Protein AF-A0A850PWV5-F1 (afdb_monomer)

pLDDT: mean 92.21, std 13.73, range [32.88, 98.69]

Solvent-accessible surface area (backbone atoms only — not comparable to full-atom values): 10548 Å² total; per-residue (Å²): 142,90,85,76,94,80,91,70,81,84,54,65,68,58,54,49,50,53,41,50,54,39,28,74,74,61,39,36,70,34,15,28,54,52,13,50,24,20,57,73,33,57,98,41,73,67,31,39,58,59,13,52,52,27,15,51,59,7,33,76,69,60,33,16,63,22,23,31,48,52,12,48,26,19,56,70,33,51,65,41,76,63,32,39,60,59,11,50,54,27,18,53,53,5,37,78,51,67,26,47,58,20,31,41,54,53,14,50,28,24,60,70,30,54,66,48,79,62,33,62,70,61,12,51,54,27,29,53,53,7,36,76,51,68,25,38,67,32,21,22,53,52,14,53,53,32,42,76,72,67,40,30,64,65,13,51,53,24,12,51,57,4,31,75,71,67,26,46,62,7,20,34,53,42,12,51,34,23,59,70,32,60,80,44,75,64,33,62,67,61,12,49,54,29,23,49,53,11,27,75,77,60,34,60,68,33,47,55,50,50,57,56,56,67,74,72,111

Nearest PDB structures (foldseek):
  6ok3-assembly1_B  TM=7.983E-01  e=1.261E-11  Oxalobacter formigenes OXCC13
  8sxq-assembly2_B  TM=7.632E-01  e=7.718E-12  Legionella pneumophila
  6deh-assembly2_B  TM=7.632E-01  e=5.260E-11  Legionella pneumophila subsp. pneumophila str. Philadelphia 1
  6ur7-assembly1_B  TM=8.403E-01  e=2.868E-10  Oxalobacter formigenes
  1ouv-assembly1_A  TM=6.433E-01  e=1.197E-09  Helicobacter pylori 26695

Secondary structure (DSSP, 8-state):
---S--SS---HHHHHHHHHHHHHTT-HHHHHHHHHHHHHTSSS---HHHHHHHHHHHHTTT-HHHHHHHHHHHHHTSSS---HHHHHHHHHHHHHTT-SSHHHHHHHHHHHTSSS---HHHHHHHHHHHHHTT-HHHHHHHHHHHHHTT-HHHHHHHHHHHHHTT-HHHHHHHHHHHHHTSSS---HHHHHHHHHHHHHTT-HHHHHHHHHHHTT-

Sequence (217 aa):
LYDNGYGVKQNTSEALKWFKKSAENGYSTAQYNLGIMYEYGEKVEVDYLEAIRLYSNAAKQNNADAMSAIGSMYLYGKGVAKNESEALKWFMKADDNGSNTAPFEICKMYMYGIGLTKDEKTAIMWLSKAVERNNSDAQAMLGRRLYNENKFDEAIRLFNLAANDDNVDGLYYLGITYMQGKGIDKDLNKAEVLIRRAAELGSQQAKELLKKVDTSR

Mean predicted aligned error: 5.9 Å

Structure (mmCIF, N/CA/C/O backbone):
data_AF-A0A850PWV5-F1
#
_entry.id   AF-A0A850PWV5-F1
#
loop_
_atom_site.group_PDB
_atom_site.id
_atom_site.type_symbol
_atom_site.label_atom_id
_atom_site.label_alt_id
_atom_site.label_comp_id
_atom_site.label_asym_id
_atom_site.label_entity_id
_atom_site.label_seq_id
_atom_site.pdbx_PDB_ins_code
_atom_site.Cartn_x
_atom_site.Cartn_y
_atom_site.Cartn_z
_atom_site.occupancy
_atom_site.B_iso_or_equiv
_atom_site.auth_seq_id
_atom_site.auth_comp_id
_atom_site.auth_asym_id
_atom_site.auth_atom_id
_atom_site.pdbx_PDB_model_num
ATOM 1 N N . LEU A 1 1 ? -8.795 11.989 -22.220 1.00 35.16 1 LEU A N 1
ATOM 2 C CA . LEU A 1 1 ? -10.274 11.953 -22.305 1.00 35.16 1 LEU A CA 1
ATOM 3 C C . LEU A 1 1 ? -10.735 10.738 -23.124 1.00 35.16 1 LEU A C 1
ATOM 5 O O . LEU A 1 1 ? -11.301 10.887 -24.193 1.00 35.16 1 LEU A O 1
ATOM 9 N N . TYR A 1 2 ? -10.480 9.531 -22.614 1.00 32.88 2 TYR A N 1
ATOM 10 C CA . TYR A 1 2 ? -11.075 8.274 -23.102 1.00 32.88 2 TYR A CA 1
ATOM 11 C C . TYR A 1 2 ? -11.375 7.380 -21.896 1.00 32.88 2 TYR A C 1
ATOM 13 O O . TYR A 1 2 ? -10.929 6.243 -21.818 1.00 32.88 2 TYR A O 1
ATOM 21 N N . ASP A 1 3 ? 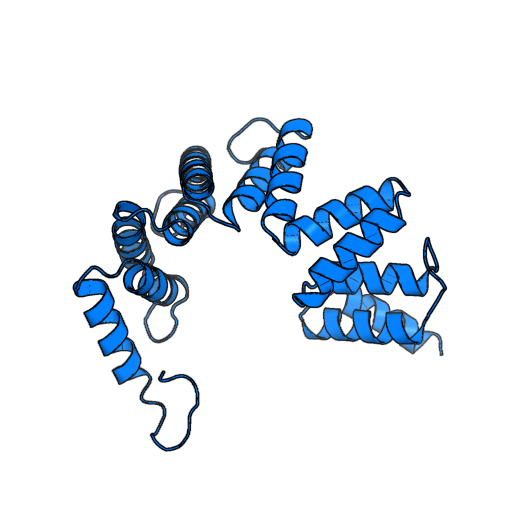-12.079 7.953 -20.921 1.00 42.53 3 ASP A N 1
ATOM 22 C CA . ASP A 1 3 ? -12.385 7.283 -19.657 1.00 42.53 3 ASP A CA 1
ATOM 23 C C . ASP A 1 3 ? -13.857 7.434 -19.273 1.00 42.53 3 ASP A C 1
ATOM 25 O O . ASP A 1 3 ? -14.174 7.747 -18.142 1.00 42.53 3 ASP A O 1
ATOM 29 N N . ASN A 1 4 ? -14.771 7.291 -20.237 1.00 41.75 4 ASN A N 1
ATOM 30 C CA . ASN A 1 4 ? -16.190 7.063 -19.951 1.00 41.75 4 ASN A CA 1
ATOM 31 C C . ASN A 1 4 ? -16.821 6.346 -21.145 1.00 41.75 4 ASN A C 1
ATOM 33 O O . ASN A 1 4 ? -17.097 6.943 -22.186 1.00 41.75 4 ASN A O 1
ATOM 37 N N . GLY A 1 5 ? -16.965 5.029 -21.014 1.00 43.25 5 GLY A N 1
ATOM 38 C CA . GLY A 1 5 ? -17.455 4.154 -22.067 1.00 43.25 5 GLY A CA 1
ATOM 39 C C . GLY A 1 5 ? -18.906 4.433 -22.443 1.00 43.25 5 GLY A C 1
ATOM 40 O O . GLY A 1 5 ? -19.806 4.131 -21.673 1.00 43.25 5 GLY A O 1
ATOM 41 N N . TYR A 1 6 ? -19.117 4.893 -23.676 1.00 41.44 6 TYR A N 1
ATOM 42 C CA . TYR A 1 6 ? -20.326 4.636 -24.457 1.00 41.44 6 TYR A CA 1
ATOM 43 C C . TYR A 1 6 ? -19.926 4.496 -25.934 1.00 41.44 6 TYR A C 1
ATOM 45 O O . TYR A 1 6 ? -19.496 5.462 -26.556 1.00 41.44 6 TYR A O 1
ATOM 53 N N . GLY A 1 7 ? -20.054 3.287 -26.499 1.00 36.31 7 GLY A N 1
ATOM 54 C CA . GLY A 1 7 ? -20.195 3.124 -27.955 1.00 36.31 7 GLY A CA 1
ATOM 55 C C . GLY A 1 7 ? -19.170 2.287 -28.729 1.00 36.31 7 GLY A C 1
ATOM 56 O O . GLY A 1 7 ? -19.323 2.173 -29.941 1.00 36.31 7 GLY A O 1
ATOM 57 N N . VAL A 1 8 ? -18.174 1.647 -28.107 1.00 41.16 8 VAL A N 1
ATOM 58 C CA . VAL A 1 8 ? -17.315 0.680 -28.823 1.00 41.16 8 VAL A CA 1
ATOM 59 C C . VAL A 1 8 ? -17.056 -0.528 -27.933 1.00 41.16 8 VAL A C 1
ATOM 61 O O . VAL A 1 8 ? -16.738 -0.370 -26.756 1.00 41.16 8 VAL A O 1
ATOM 64 N N . LYS A 1 9 ? -17.203 -1.739 -28.488 1.00 40.47 9 LYS A N 1
ATOM 65 C CA . LYS A 1 9 ? -16.788 -3.002 -27.853 1.00 40.47 9 LYS A CA 1
ATOM 66 C C . LYS A 1 9 ? -15.408 -2.769 -27.229 1.00 40.47 9 LYS A C 1
ATOM 68 O O . LYS A 1 9 ? -14.519 -2.331 -27.955 1.00 40.47 9 LYS A O 1
ATOM 73 N N . GLN A 1 10 ? -15.248 -2.992 -25.921 1.00 45.81 10 GLN A N 1
ATOM 74 C CA . GLN A 1 10 ? -13.990 -2.776 -25.199 1.00 45.81 10 GLN A CA 1
ATOM 75 C C . GLN A 1 10 ? -12.890 -3.602 -25.878 1.00 45.81 10 GLN A C 1
ATOM 77 O O . GLN A 1 10 ? -12.726 -4.790 -25.615 1.00 45.81 10 GLN A O 1
ATOM 82 N N . ASN A 1 11 ? -12.178 -2.996 -26.826 1.00 53.31 11 ASN A N 1
ATOM 83 C CA . ASN A 1 11 ? -11.145 -3.673 -27.586 1.00 53.31 11 ASN A CA 1
ATOM 84 C C . ASN A 1 11 ? -9.870 -3.582 -26.754 1.00 53.31 11 ASN A C 1
ATOM 86 O O . ASN A 1 11 ? -8.995 -2.751 -26.989 1.00 53.31 11 ASN A O 1
ATOM 90 N N . THR A 1 12 ? -9.827 -4.394 -25.700 1.00 57.41 12 THR A N 1
ATOM 91 C CA . THR A 1 12 ? -8.719 -4.493 -24.743 1.00 57.41 12 THR A CA 1
ATOM 92 C C . THR A 1 12 ? -7.375 -4.712 -25.441 1.00 57.41 12 THR A C 1
ATOM 94 O O . THR A 1 12 ? -6.358 -4.208 -24.968 1.00 57.41 12 THR A O 1
ATOM 97 N N . SER A 1 13 ? -7.385 -5.369 -26.607 1.00 66.38 13 SER A N 1
ATOM 98 C CA . SER A 1 13 ? -6.221 -5.541 -27.482 1.00 66.38 13 SER A CA 1
ATOM 99 C C . SER A 1 13 ? -5.726 -4.220 -28.085 1.00 66.38 13 SER A C 1
ATOM 101 O O . SER A 1 13 ? -4.522 -3.981 -28.145 1.00 66.38 13 SER A O 1
ATOM 103 N N . GLU A 1 14 ? -6.628 -3.320 -28.478 1.00 70.12 14 GLU A N 1
ATOM 104 C CA . GLU A 1 14 ? -6.261 -2.031 -29.072 1.00 70.12 14 GLU A CA 1
ATOM 105 C C . GLU A 1 14 ? -5.710 -1.062 -28.017 1.00 70.12 14 GLU A C 1
ATOM 107 O O . GLU A 1 14 ? -4.701 -0.401 -28.250 1.00 70.12 14 GLU A O 1
ATOM 112 N N . ALA A 1 15 ? -6.292 -1.047 -26.812 1.00 70.75 15 ALA A N 1
ATOM 113 C CA . ALA A 1 15 ? -5.756 -0.274 -25.689 1.00 70.75 15 ALA A CA 1
ATOM 114 C C . ALA A 1 15 ? -4.327 -0.716 -25.318 1.00 70.75 15 ALA A C 1
ATOM 116 O O . ALA A 1 15 ? -3.455 0.129 -25.116 1.00 70.75 15 ALA A O 1
ATOM 117 N N . LEU A 1 16 ? -4.058 -2.029 -25.302 1.00 79.12 16 LEU A N 1
ATOM 118 C CA . LEU A 1 16 ? -2.715 -2.562 -25.061 1.00 79.12 16 LEU A CA 1
ATOM 119 C C . LEU A 1 16 ? -1.717 -2.121 -26.143 1.00 79.12 16 LEU A C 1
ATOM 121 O O . LEU A 1 16 ? -0.593 -1.750 -25.812 1.00 79.12 16 LEU A O 1
ATOM 125 N N . LYS A 1 17 ? -2.113 -2.107 -27.424 1.00 84.19 17 LYS A N 1
ATOM 126 C CA . LYS A 1 17 ? -1.252 -1.596 -28.508 1.00 84.19 17 LYS A CA 1
ATOM 127 C C . LYS A 1 17 ? -0.895 -0.125 -28.308 1.00 84.19 17 LYS A C 1
ATOM 129 O O . LYS A 1 17 ? 0.266 0.240 -28.479 1.00 84.19 17 LYS A O 1
ATOM 134 N N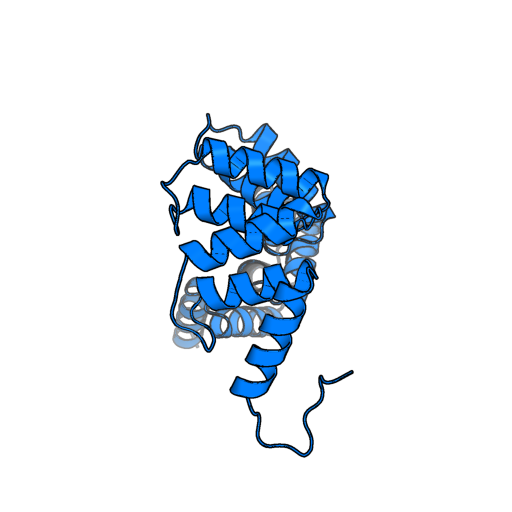 . TRP A 1 18 ? -1.857 0.714 -27.923 1.00 80.25 18 TRP A N 1
ATOM 135 C CA . TRP A 1 18 ? -1.593 2.131 -27.655 1.00 80.25 18 TRP A CA 1
ATOM 136 C C . TRP A 1 18 ? -0.694 2.334 -26.431 1.00 80.25 18 TRP A C 1
ATOM 138 O O . TRP A 1 18 ? 0.219 3.158 -26.497 1.00 80.25 18 TRP A O 1
ATOM 148 N N . PHE A 1 19 ? -0.867 1.549 -25.360 1.00 79.12 19 PHE A N 1
ATOM 149 C CA . PHE A 1 19 ? 0.049 1.571 -24.214 1.00 79.12 19 PHE A CA 1
ATOM 150 C C . PHE A 1 19 ? 1.467 1.144 -24.596 1.00 79.12 19 PHE A C 1
ATOM 152 O O . PHE A 1 19 ? 2.414 1.848 -24.248 1.00 79.12 19 PHE A O 1
ATOM 159 N N . LYS A 1 20 ? 1.619 0.061 -25.371 1.00 88.31 20 LYS A N 1
ATOM 160 C CA . LYS A 1 20 ? 2.920 -0.382 -25.900 1.00 88.31 20 LYS A CA 1
ATOM 161 C C . LYS A 1 20 ? 3.586 0.706 -26.729 1.00 88.31 20 LYS A C 1
ATOM 163 O O . LYS A 1 20 ? 4.703 1.104 -26.419 1.00 88.31 20 LYS A O 1
ATOM 168 N N . LYS A 1 21 ? 2.859 1.285 -27.684 1.00 91.38 21 LYS A N 1
ATOM 169 C CA . LYS A 1 21 ? 3.363 2.382 -28.513 1.00 91.38 21 LYS A CA 1
ATOM 170 C C . LYS A 1 21 ? 3.763 3.599 -27.675 1.00 91.38 21 LYS A C 1
ATOM 172 O O . LYS A 1 21 ? 4.780 4.228 -27.944 1.00 91.38 21 LYS A O 1
ATOM 177 N N . SER A 1 22 ? 2.993 3.952 -26.648 1.00 89.38 22 SER A N 1
ATOM 178 C CA . SER A 1 22 ? 3.346 5.054 -25.746 1.00 89.38 22 SER A CA 1
ATOM 179 C C . SER A 1 22 ? 4.593 4.735 -24.911 1.00 89.38 22 SER A C 1
ATOM 181 O O . SER A 1 22 ? 5.447 5.601 -24.730 1.00 89.38 22 SER A O 1
ATOM 183 N N . ALA A 1 23 ? 4.735 3.502 -24.425 1.00 91.38 23 ALA A N 1
ATOM 184 C CA . ALA A 1 23 ? 5.917 3.067 -23.687 1.00 91.38 23 ALA A CA 1
ATOM 185 C C . ALA A 1 23 ? 7.180 3.049 -24.573 1.00 91.38 23 ALA A C 1
ATOM 187 O O . ALA A 1 23 ? 8.251 3.470 -24.130 1.00 91.38 23 ALA A O 1
ATOM 188 N N . GLU A 1 24 ? 7.042 2.626 -25.834 1.00 91.75 24 GLU A N 1
ATOM 189 C CA . GLU A 1 24 ? 8.089 2.653 -26.866 1.00 91.75 24 GLU A CA 1
ATOM 190 C C . GLU A 1 24 ? 8.518 4.081 -27.225 1.00 91.75 24 GLU A C 1
ATOM 192 O O . GLU A 1 24 ? 9.704 4.334 -27.410 1.00 91.75 24 GLU A O 1
ATOM 197 N N . ASN A 1 25 ? 7.579 5.033 -27.239 1.00 91.06 25 ASN A N 1
ATOM 198 C CA . ASN A 1 25 ? 7.876 6.460 -27.418 1.00 91.06 25 ASN A CA 1
ATOM 199 C C . ASN A 1 25 ? 8.489 7.123 -26.170 1.00 91.06 25 ASN A C 1
ATOM 201 O O . ASN A 1 25 ? 8.709 8.331 -26.158 1.00 91.06 25 ASN A O 1
ATOM 205 N N . GLY A 1 26 ? 8.774 6.352 -25.119 1.00 89.75 26 GLY A N 1
ATOM 206 C CA . GLY A 1 26 ? 9.532 6.830 -23.971 1.00 89.75 26 GLY A CA 1
ATOM 207 C C . GLY A 1 26 ? 8.700 7.437 -22.849 1.00 89.75 26 GLY A C 1
ATOM 208 O O . GLY A 1 26 ? 9.285 7.860 -21.865 1.00 89.75 26 GLY A O 1
ATOM 209 N N . TYR A 1 27 ? 7.366 7.464 -22.914 1.00 95.38 27 TYR A N 1
ATOM 210 C CA . TYR A 1 27 ? 6.569 8.057 -21.834 1.00 95.38 27 TYR A CA 1
ATOM 211 C C . TYR A 1 27 ? 6.673 7.231 -20.543 1.00 95.38 27 TYR A C 1
ATOM 213 O O . TYR A 1 27 ? 6.181 6.103 -20.485 1.00 95.38 27 TYR A O 1
ATOM 221 N N . SER A 1 28 ? 7.276 7.800 -19.495 1.00 96.50 28 SER A N 1
ATOM 222 C CA . SER A 1 28 ? 7.587 7.085 -18.247 1.00 96.50 28 SER A CA 1
ATOM 223 C C . SER A 1 28 ? 6.355 6.486 -17.558 1.00 96.50 28 SER A C 1
ATOM 225 O O . SER A 1 28 ? 6.391 5.331 -17.146 1.00 96.50 28 SER A O 1
ATOM 227 N N . THR A 1 29 ? 5.230 7.207 -17.510 1.00 94.69 29 THR A N 1
ATOM 228 C CA . THR A 1 29 ? 3.958 6.687 -16.974 1.00 94.69 29 THR A CA 1
ATOM 229 C C . THR A 1 29 ? 3.424 5.510 -17.794 1.00 94.69 29 THR A C 1
ATOM 231 O O . THR A 1 29 ? 2.918 4.546 -17.231 1.00 94.69 29 THR A O 1
ATOM 234 N N . ALA A 1 30 ? 3.564 5.540 -19.123 1.00 94.62 30 ALA A N 1
ATOM 235 C CA . ALA A 1 30 ? 3.144 4.422 -19.968 1.00 94.62 30 ALA A CA 1
ATOM 236 C C . ALA A 1 30 ? 4.059 3.203 -19.794 1.00 94.62 30 ALA A C 1
ATOM 238 O O . ALA A 1 30 ? 3.571 2.078 -19.763 1.00 94.62 30 ALA A O 1
ATOM 239 N N . GLN A 1 31 ? 5.367 3.424 -19.641 1.00 97.56 31 GLN A N 1
ATOM 240 C CA . GLN A 1 31 ? 6.329 2.368 -19.322 1.00 97.56 31 GLN A CA 1
ATOM 241 C C . GLN A 1 31 ? 6.022 1.732 -17.966 1.00 97.56 31 GLN A C 1
ATOM 243 O O . GLN A 1 31 ? 5.970 0.511 -17.874 1.00 97.56 31 GLN A O 1
ATOM 248 N N . TYR A 1 32 ? 5.748 2.542 -16.942 1.00 96.56 32 TYR A N 1
ATOM 249 C CA . TYR A 1 32 ? 5.323 2.057 -15.632 1.00 96.56 32 TYR A CA 1
ATOM 250 C C . TYR A 1 32 ? 4.038 1.221 -15.720 1.00 96.56 32 TYR A C 1
ATOM 252 O O . TYR A 1 32 ? 4.030 0.065 -15.308 1.00 96.56 32 TYR A O 1
ATOM 260 N N . ASN A 1 33 ? 2.984 1.747 -16.348 1.00 93.81 33 ASN A N 1
ATOM 261 C CA . ASN A 1 33 ? 1.708 1.036 -16.470 1.00 93.81 33 ASN A CA 1
ATOM 262 C C . ASN A 1 33 ? 1.827 -0.261 -17.282 1.00 93.81 33 ASN A C 1
ATOM 264 O O . ASN A 1 33 ? 1.204 -1.263 -16.944 1.00 93.81 33 ASN A O 1
ATOM 268 N N . LEU A 1 34 ? 2.634 -0.270 -18.345 1.00 94.19 34 LEU A N 1
ATOM 269 C CA . LEU A 1 34 ? 2.894 -1.492 -19.101 1.00 94.19 34 LEU A CA 1
ATOM 270 C C . LEU A 1 34 ? 3.704 -2.500 -18.271 1.00 94.19 34 LEU A C 1
ATOM 272 O O . LEU A 1 34 ? 3.453 -3.698 -18.365 1.00 94.19 34 LEU A O 1
ATOM 276 N N . GLY A 1 35 ? 4.632 -2.025 -17.435 1.00 96.31 35 GLY A N 1
ATOM 277 C CA . GLY A 1 35 ? 5.351 -2.860 -16.476 1.00 96.31 35 GLY A CA 1
ATOM 278 C C . GLY A 1 35 ? 4.406 -3.554 -15.494 1.00 96.31 35 GLY A C 1
ATOM 279 O O . GLY A 1 35 ? 4.525 -4.762 -15.313 1.00 96.31 35 GLY A O 1
ATOM 280 N N . ILE A 1 36 ? 3.404 -2.837 -14.967 1.00 95.00 36 ILE A N 1
ATOM 281 C CA . ILE A 1 36 ? 2.347 -3.416 -14.114 1.00 95.00 36 ILE A CA 1
ATOM 282 C C . ILE A 1 36 ? 1.607 -4.531 -14.854 1.00 95.00 36 ILE A C 1
ATOM 284 O O . ILE A 1 36 ? 1.410 -5.611 -14.300 1.00 95.00 36 ILE A O 1
ATOM 288 N N . MET A 1 37 ? 1.228 -4.301 -16.117 1.00 93.50 37 MET A N 1
ATOM 289 C CA . MET A 1 37 ? 0.523 -5.316 -16.908 1.00 93.50 37 MET A CA 1
ATOM 290 C C . MET A 1 37 ? 1.337 -6.608 -17.027 1.00 93.50 37 MET A C 1
ATOM 292 O O . MET A 1 37 ? 0.782 -7.689 -16.842 1.00 93.50 37 MET A O 1
ATOM 296 N N . TYR A 1 38 ? 2.644 -6.502 -17.278 1.00 95.69 38 TYR A N 1
ATOM 297 C CA . TYR A 1 38 ? 3.539 -7.659 -17.330 1.00 95.69 38 TYR A CA 1
ATOM 298 C C . TYR A 1 38 ? 3.810 -8.284 -15.956 1.00 95.69 38 TYR A C 1
ATOM 300 O O . TYR A 1 38 ? 3.970 -9.497 -15.871 1.00 95.69 38 TYR A O 1
ATOM 308 N N . GLU A 1 39 ? 3.837 -7.509 -14.872 1.00 96.19 39 GLU A N 1
ATOM 309 C CA . GLU A 1 39 ? 4.036 -8.052 -13.524 1.00 96.19 39 GLU A CA 1
ATOM 310 C C . GLU A 1 39 ? 2.838 -8.893 -13.056 1.00 96.19 39 GLU A C 1
ATOM 312 O O . GLU A 1 39 ? 3.028 -9.964 -12.480 1.00 96.19 39 GLU A O 1
ATOM 317 N N . TYR A 1 40 ? 1.613 -8.419 -13.299 1.00 93.56 40 TYR A N 1
ATOM 318 C CA . TYR A 1 40 ? 0.386 -9.057 -12.804 1.00 93.56 40 TYR A CA 1
ATOM 319 C C . TYR A 1 40 ? -0.335 -9.920 -13.845 1.00 93.56 40 TYR A C 1
ATOM 321 O O . TYR A 1 40 ? -1.320 -10.581 -13.519 1.00 93.56 40 TYR A O 1
ATOM 329 N N . GLY A 1 41 ? 0.149 -9.947 -15.088 1.00 90.25 41 GLY A N 1
ATOM 330 C CA . GLY A 1 41 ? -0.476 -10.705 -16.169 1.00 90.25 41 GLY A CA 1
ATOM 331 C C . GLY A 1 41 ? -1.818 -10.113 -16.612 1.00 90.25 41 GLY A C 1
ATOM 332 O O . GLY A 1 41 ? -2.735 -10.826 -17.028 1.00 90.25 41 GLY A O 1
ATOM 333 N N . GLU A 1 42 ? -1.980 -8.794 -16.500 1.00 85.56 42 GLU A N 1
ATOM 334 C CA . GLU A 1 42 ? -3.205 -8.125 -16.922 1.00 85.56 42 GLU A CA 1
ATOM 335 C C . GLU A 1 42 ? -3.206 -7.942 -18.440 1.00 85.56 42 GLU A C 1
ATOM 337 O O . GLU A 1 42 ? -2.550 -7.051 -18.977 1.00 85.56 42 GLU A O 1
ATOM 342 N N . LYS A 1 43 ? -3.993 -8.763 -19.148 1.00 83.12 43 LYS A N 1
ATOM 343 C CA . LYS A 1 43 ? -4.135 -8.741 -20.624 1.00 83.12 43 LYS A CA 1
ATOM 344 C C . LYS A 1 43 ? -2.874 -9.182 -21.389 1.00 83.12 43 LYS A C 1
ATOM 346 O O . LYS A 1 43 ? -2.895 -9.186 -22.620 1.00 83.12 43 LYS A O 1
ATOM 351 N N . VAL A 1 44 ? -1.812 -9.564 -20.682 1.00 88.50 44 VAL A N 1
ATOM 352 C CA . VAL A 1 44 ? -0.572 -10.173 -21.186 1.00 88.50 44 VAL A CA 1
ATOM 353 C C . VAL A 1 44 ? -0.182 -11.336 -20.275 1.00 88.50 44 VAL A C 1
ATOM 355 O O . VAL A 1 44 ? -0.660 -11.413 -19.149 1.00 88.50 44 VAL A O 1
ATOM 358 N N . GLU A 1 45 ? 0.663 -12.252 -20.742 1.00 93.50 45 GLU A N 1
ATOM 359 C CA . GLU A 1 45 ? 1.265 -13.245 -19.846 1.00 93.50 45 GLU A CA 1
ATOM 360 C C . GLU A 1 45 ? 2.230 -12.562 -18.870 1.00 93.50 45 GLU A C 1
ATOM 362 O O . GLU A 1 45 ? 2.839 -11.541 -19.201 1.00 93.50 45 GLU A O 1
ATOM 367 N N . VAL A 1 46 ? 2.350 -13.122 -17.663 1.00 95.94 46 VAL A N 1
ATOM 368 C CA . VAL A 1 46 ? 3.285 -12.619 -16.652 1.00 95.94 46 VAL A CA 1
ATOM 369 C C . VAL A 1 46 ? 4.711 -12.720 -17.185 1.00 95.94 46 VAL A C 1
ATOM 371 O O . VAL A 1 46 ? 5.174 -13.808 -17.525 1.00 95.94 46 VAL A O 1
ATOM 374 N N . ASP A 1 47 ? 5.421 -11.597 -17.189 1.00 97.38 47 ASP A N 1
ATOM 375 C CA . ASP A 1 47 ? 6.832 -11.515 -17.550 1.00 97.38 47 ASP A CA 1
ATOM 376 C C . ASP A 1 47 ? 7.541 -10.502 -16.646 1.00 97.38 47 ASP A C 1
ATOM 378 O O . ASP A 1 47 ? 7.560 -9.291 -16.882 1.00 97.38 47 ASP A O 1
ATOM 382 N N . TYR A 1 48 ? 8.149 -11.008 -15.574 1.00 97.56 48 TYR A N 1
ATOM 383 C CA . TYR A 1 48 ? 8.865 -10.158 -14.630 1.00 97.56 48 TYR A CA 1
ATOM 384 C C . TYR A 1 48 ? 10.143 -9.541 -15.218 1.00 97.56 48 TYR A C 1
ATOM 386 O O . TYR A 1 48 ? 10.581 -8.494 -14.741 1.00 97.56 48 TYR A O 1
ATOM 394 N N . LEU A 1 49 ? 10.756 -10.157 -16.234 1.00 97.44 49 LEU A N 1
ATOM 395 C CA . LEU A 1 49 ? 11.944 -9.593 -16.879 1.00 97.44 49 LEU A CA 1
ATOM 396 C C . LEU A 1 49 ? 11.558 -8.382 -17.730 1.00 97.44 49 LEU A C 1
ATOM 398 O O . LEU A 1 49 ? 12.233 -7.350 -17.695 1.00 97.44 49 LEU A O 1
ATOM 402 N N . GLU A 1 50 ? 10.438 -8.472 -18.439 1.00 96.38 50 GLU A N 1
ATOM 403 C CA . GLU A 1 50 ? 9.913 -7.344 -19.198 1.00 96.38 50 GLU A CA 1
ATOM 404 C C . GLU A 1 50 ? 9.383 -6.236 -18.276 1.00 96.38 50 GLU A C 1
ATOM 406 O O . GLU A 1 50 ? 9.667 -5.055 -18.507 1.00 96.38 50 GLU A O 1
ATOM 411 N N . ALA A 1 51 ? 8.712 -6.596 -17.176 1.00 97.75 51 ALA A N 1
ATOM 412 C CA . ALA A 1 51 ? 8.267 -5.636 -16.168 1.00 97.75 51 ALA A CA 1
ATOM 413 C C . ALA A 1 51 ? 9.440 -4.827 -15.593 1.00 97.75 51 ALA A C 1
ATOM 415 O O . ALA A 1 51 ? 9.418 -3.593 -15.638 1.00 97.75 51 ALA A O 1
ATOM 416 N N . ILE A 1 52 ? 10.516 -5.487 -15.138 1.00 97.69 52 ILE A N 1
ATOM 417 C CA . ILE A 1 52 ? 11.663 -4.763 -14.573 1.00 97.69 52 ILE A CA 1
ATOM 418 C C . ILE A 1 52 ? 12.391 -3.919 -15.622 1.00 97.69 52 ILE A C 1
ATOM 420 O O . ILE A 1 52 ? 12.879 -2.831 -15.301 1.00 97.69 52 ILE A O 1
ATOM 424 N N . ARG A 1 53 ? 12.436 -4.359 -16.887 1.00 97.75 53 ARG A N 1
ATOM 425 C CA . ARG A 1 53 ? 12.994 -3.568 -17.993 1.00 97.75 53 ARG A CA 1
ATOM 426 C C . ARG A 1 53 ? 12.206 -2.273 -18.195 1.00 97.75 53 ARG A C 1
ATOM 428 O O . ARG A 1 53 ? 12.804 -1.200 -18.307 1.00 97.75 53 ARG A O 1
ATOM 435 N N . 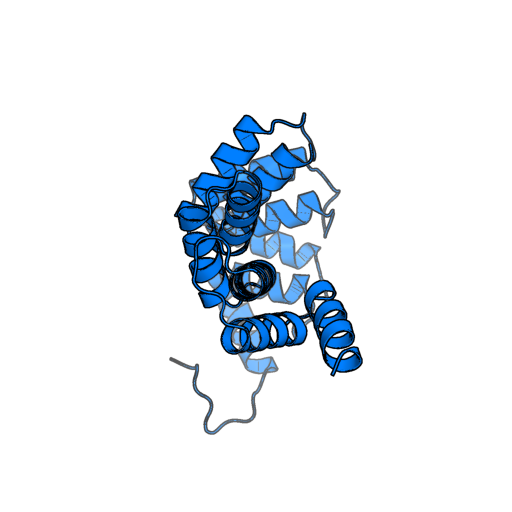LEU A 1 54 ? 10.879 -2.361 -18.220 1.00 98.00 54 LEU A N 1
ATOM 436 C CA . LEU A 1 54 ? 9.984 -1.216 -18.386 1.00 98.00 54 LEU A CA 1
ATOM 437 C C . LEU A 1 54 ? 10.045 -0.264 -17.190 1.00 98.00 54 LEU A C 1
ATOM 439 O O . LEU A 1 54 ? 10.232 0.939 -17.386 1.00 98.00 54 LEU A O 1
ATOM 443 N N . TYR A 1 55 ? 9.998 -0.789 -15.963 1.00 98.38 55 TYR A N 1
ATOM 444 C CA . TYR A 1 55 ? 10.189 0.022 -14.764 1.00 98.38 55 TYR A CA 1
ATOM 445 C C . TYR A 1 55 ? 11.557 0.705 -14.759 1.00 98.38 55 TYR A C 1
ATOM 447 O O . TYR A 1 55 ? 11.647 1.891 -14.457 1.00 98.38 55 TYR A O 1
ATOM 455 N N . SER A 1 56 ? 12.624 0.012 -15.167 1.00 98.19 56 SER A N 1
ATOM 456 C CA . SER A 1 56 ? 13.967 0.600 -15.256 1.00 98.19 56 SER A CA 1
ATOM 457 C C . SER A 1 56 ? 14.024 1.762 -16.250 1.00 98.19 56 SER A C 1
ATOM 459 O O . SER A 1 56 ? 14.702 2.758 -15.996 1.00 98.19 56 SER A O 1
ATOM 461 N N . ASN A 1 57 ? 13.304 1.674 -17.372 1.00 97.94 57 ASN A N 1
ATOM 462 C CA . ASN A 1 57 ? 13.209 2.771 -18.338 1.00 97.94 57 ASN A CA 1
ATOM 463 C C . ASN A 1 57 ? 12.426 3.968 -17.781 1.00 97.94 57 ASN A C 1
ATOM 465 O O . ASN A 1 57 ? 12.860 5.107 -17.956 1.00 97.94 57 ASN A O 1
ATOM 469 N N . ALA A 1 58 ? 11.333 3.723 -17.056 1.00 98.06 58 ALA A N 1
ATOM 470 C CA . ALA A 1 58 ? 10.571 4.779 -16.395 1.00 98.06 58 ALA A CA 1
ATOM 471 C C . ALA A 1 58 ? 11.382 5.440 -15.263 1.00 98.06 58 ALA A C 1
ATOM 473 O O . ALA A 1 58 ? 11.416 6.664 -15.144 1.00 98.06 58 ALA A O 1
ATOM 474 N N . ALA A 1 59 ? 12.106 4.647 -14.472 1.00 98.12 59 ALA A N 1
ATOM 475 C CA . ALA A 1 59 ? 12.941 5.116 -13.370 1.00 98.12 59 ALA A CA 1
ATOM 476 C C . ALA A 1 59 ? 14.125 5.980 -13.840 1.00 98.12 59 ALA A C 1
ATOM 478 O O . ALA A 1 59 ? 14.515 6.913 -13.140 1.00 98.12 59 ALA A O 1
ATOM 479 N N . LYS A 1 60 ? 14.680 5.732 -15.038 1.00 97.94 60 LYS A N 1
ATOM 480 C CA . LYS A 1 60 ? 15.684 6.623 -15.665 1.00 97.94 60 LYS A CA 1
ATOM 481 C C . LYS A 1 60 ? 15.145 8.030 -15.946 1.00 97.94 60 LYS A C 1
ATOM 483 O O . LYS A 1 60 ? 15.932 8.952 -16.112 1.00 97.94 60 LYS A O 1
ATOM 488 N N . GLN A 1 61 ? 13.825 8.186 -15.980 1.00 97.56 61 GLN A N 1
ATOM 489 C CA . GLN A 1 61 ? 13.124 9.453 -16.182 1.00 97.56 61 GLN A CA 1
ATOM 490 C C . GLN A 1 61 ? 12.534 10.000 -14.875 1.00 97.56 61 GLN A C 1
ATOM 492 O O . GLN A 1 61 ? 11.574 10.764 -14.904 1.00 97.56 61 GLN A O 1
ATOM 497 N N . ASN A 1 62 ? 13.082 9.585 -13.729 1.00 97.44 62 ASN A N 1
ATOM 498 C CA . ASN A 1 62 ? 12.663 10.018 -12.395 1.00 97.44 62 ASN A CA 1
ATOM 499 C C . ASN A 1 62 ? 11.217 9.645 -12.022 1.00 97.44 62 ASN A C 1
ATOM 501 O O . ASN A 1 62 ? 10.620 10.263 -11.147 1.00 97.44 62 ASN A O 1
ATOM 505 N N . ASN A 1 63 ? 10.643 8.613 -12.653 1.00 98.12 63 ASN A N 1
ATOM 506 C CA . ASN A 1 63 ? 9.340 8.099 -12.240 1.00 98.12 63 ASN A CA 1
ATOM 507 C C . ASN A 1 63 ? 9.465 7.357 -10.894 1.00 98.12 63 ASN A C 1
ATOM 509 O O . ASN A 1 63 ? 10.055 6.275 -10.825 1.00 98.12 63 ASN A O 1
ATOM 513 N N . ALA A 1 64 ? 8.920 7.954 -9.835 1.00 98.00 64 ALA A N 1
ATOM 514 C CA . ALA A 1 64 ? 9.036 7.463 -8.465 1.00 98.00 64 ALA A CA 1
ATOM 515 C C . ALA A 1 64 ? 8.264 6.153 -8.211 1.00 98.00 64 ALA A C 1
ATOM 517 O O . ALA A 1 64 ? 8.724 5.294 -7.451 1.00 98.00 64 ALA A O 1
ATOM 518 N N . ASP A 1 65 ? 7.132 5.953 -8.886 1.00 97.00 65 ASP A N 1
ATOM 519 C CA . ASP A 1 65 ? 6.338 4.725 -8.765 1.00 97.00 65 ASP A CA 1
ATOM 520 C C . ASP A 1 65 ? 7.081 3.532 -9.372 1.00 97.00 65 ASP A C 1
ATOM 522 O O . ASP A 1 65 ? 7.1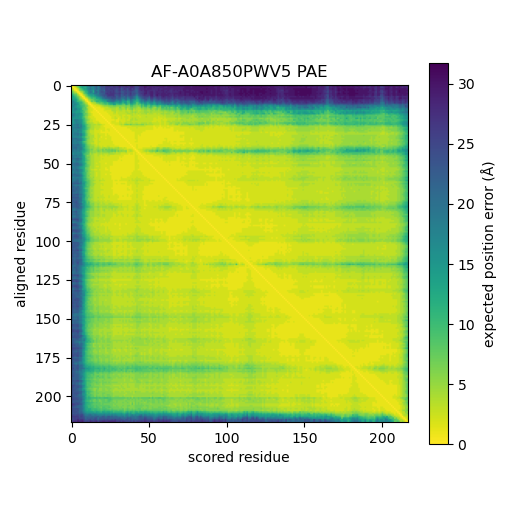47 2.459 -8.774 1.00 97.00 65 ASP A O 1
ATOM 526 N N . ALA A 1 66 ? 7.749 3.736 -10.510 1.00 98.12 66 ALA A N 1
ATOM 527 C CA . ALA A 1 66 ? 8.605 2.729 -11.123 1.00 98.12 66 ALA A CA 1
ATOM 528 C C . ALA A 1 66 ? 9.816 2.384 -10.246 1.00 98.12 66 ALA A C 1
ATOM 530 O O . ALA A 1 66 ? 10.173 1.215 -10.131 1.00 98.12 66 ALA A O 1
ATOM 531 N N . MET A 1 67 ? 10.431 3.372 -9.585 1.00 98.69 67 MET A N 1
ATOM 532 C CA . MET A 1 67 ? 11.495 3.110 -8.606 1.00 98.69 67 MET A CA 1
ATOM 533 C C . MET A 1 67 ? 10.983 2.267 -7.431 1.00 98.69 67 MET A C 1
ATOM 535 O O . MET A 1 67 ? 11.647 1.312 -7.029 1.00 98.69 67 MET A O 1
ATOM 539 N N . SER A 1 68 ? 9.782 2.568 -6.928 1.00 98.19 68 SER A N 1
ATOM 540 C CA . SER A 1 68 ? 9.132 1.791 -5.862 1.00 98.19 68 SER A CA 1
ATOM 541 C C . SER A 1 68 ? 8.814 0.360 -6.316 1.00 98.19 68 SER A C 1
ATOM 543 O O . SER A 1 68 ? 9.016 -0.598 -5.567 1.00 98.19 68 SER A O 1
ATOM 545 N N . ALA A 1 69 ? 8.372 0.189 -7.565 1.00 98.25 69 ALA A N 1
ATOM 546 C CA . ALA A 1 69 ? 8.125 -1.124 -8.151 1.00 98.25 69 ALA A CA 1
ATOM 547 C C . ALA A 1 69 ? 9.418 -1.944 -8.261 1.00 98.25 69 ALA A C 1
ATOM 549 O O . ALA A 1 69 ? 9.445 -3.088 -7.818 1.00 98.25 69 ALA A O 1
ATOM 550 N N . ILE A 1 70 ? 10.523 -1.351 -8.732 1.00 98.56 70 ILE A N 1
ATOM 551 C CA . ILE A 1 70 ? 11.836 -2.023 -8.753 1.00 98.56 70 ILE A CA 1
ATOM 552 C C . ILE A 1 70 ? 12.263 -2.429 -7.337 1.00 98.56 70 ILE A C 1
ATOM 554 O O . ILE A 1 70 ? 12.717 -3.557 -7.138 1.00 98.56 70 ILE A O 1
ATOM 558 N N . GLY A 1 71 ? 12.075 -1.549 -6.347 1.00 98.44 71 GLY A N 1
ATOM 559 C CA . GLY A 1 71 ? 12.327 -1.872 -4.941 1.00 98.44 71 GLY A CA 1
ATOM 560 C C . GLY A 1 71 ? 11.551 -3.111 -4.491 1.00 98.44 71 GLY A C 1
ATOM 561 O O . GLY A 1 71 ? 12.129 -4.042 -3.933 1.00 98.44 71 GLY A O 1
ATOM 562 N N . SER A 1 72 ? 10.267 -3.187 -4.843 1.00 98.19 72 SER A N 1
ATOM 563 C CA . SER A 1 72 ? 9.412 -4.345 -4.553 1.00 98.19 72 SER A CA 1
ATOM 564 C C . SER A 1 72 ? 9.870 -5.613 -5.282 1.00 98.19 72 SER A C 1
ATOM 566 O O . SER A 1 72 ? 9.882 -6.695 -4.693 1.00 98.19 72 SER A O 1
ATOM 568 N N . MET A 1 73 ? 10.307 -5.505 -6.539 1.00 98.31 73 MET A N 1
ATOM 569 C CA . MET A 1 73 ? 10.826 -6.647 -7.299 1.00 98.31 73 MET A CA 1
ATOM 570 C C . MET A 1 73 ? 12.076 -7.244 -6.648 1.00 98.31 73 MET A C 1
ATOM 572 O O . MET A 1 73 ? 12.161 -8.465 -6.514 1.00 98.31 73 MET A O 1
ATOM 576 N N . TYR A 1 74 ? 12.996 -6.409 -6.156 1.00 98.69 74 TYR A N 1
ATOM 577 C CA . TYR A 1 74 ? 14.136 -6.871 -5.359 1.00 98.69 74 TYR A CA 1
ATOM 578 C C . TYR A 1 74 ? 13.721 -7.428 -3.997 1.00 98.69 74 TYR A C 1
ATOM 580 O O . TYR A 1 74 ? 14.274 -8.437 -3.562 1.00 98.69 74 TYR A O 1
ATOM 588 N N . LEU A 1 75 ? 12.744 -6.814 -3.327 1.00 98.06 75 LEU A N 1
ATOM 589 C CA . LEU A 1 75 ? 12.278 -7.251 -2.010 1.00 98.06 75 LEU A CA 1
ATOM 590 C C . LEU A 1 75 ? 11.677 -8.662 -2.056 1.00 98.06 75 LEU A C 1
ATOM 592 O O . LEU A 1 75 ? 11.922 -9.471 -1.161 1.00 98.06 75 LEU A O 1
ATOM 596 N N . TYR A 1 76 ? 10.918 -8.967 -3.111 1.00 96.75 76 TYR A N 1
ATOM 597 C CA . TYR A 1 76 ? 10.212 -10.241 -3.271 1.00 96.75 76 TYR A CA 1
ATOM 598 C C . TYR A 1 76 ? 10.901 -11.225 -4.226 1.00 96.75 76 TYR A C 1
ATOM 600 O O . TYR A 1 76 ? 10.451 -12.360 -4.348 1.00 96.75 76 TYR A O 1
ATOM 608 N N . GLY A 1 77 ? 11.989 -10.824 -4.887 1.00 96.94 77 GLY A N 1
ATOM 609 C CA . GLY A 1 77 ? 12.701 -11.664 -5.852 1.00 96.94 77 GLY A CA 1
ATOM 610 C C . GLY A 1 77 ? 11.903 -11.952 -7.131 1.00 96.94 77 GLY A C 1
ATOM 611 O O . GLY A 1 77 ? 11.974 -13.055 -7.671 1.00 96.94 77 GLY A O 1
ATOM 612 N N . LYS A 1 78 ? 11.102 -10.989 -7.604 1.00 95.56 78 LYS A N 1
ATOM 613 C CA . LYS A 1 78 ? 10.324 -11.114 -8.848 1.00 95.56 78 LYS A CA 1
ATOM 614 C C . LYS A 1 78 ? 11.173 -10.654 -10.029 1.00 95.56 78 LYS A C 1
ATOM 616 O O . LYS A 1 78 ? 11.527 -9.484 -10.097 1.00 95.56 78 LYS A O 1
ATOM 621 N N . GLY A 1 79 ? 11.525 -11.551 -10.950 1.00 92.50 79 GLY A N 1
ATOM 622 C CA . GLY A 1 79 ? 12.337 -11.221 -12.140 1.00 92.50 79 GLY A CA 1
ATOM 623 C C . GLY A 1 79 ? 13.803 -10.867 -11.862 1.00 92.50 79 GLY A C 1
ATOM 624 O O . GLY A 1 79 ? 14.597 -10.774 -12.791 1.00 92.50 79 GLY A O 1
ATOM 625 N N . VAL A 1 80 ? 14.182 -10.718 -10.594 1.00 96.56 80 VAL A N 1
ATOM 626 C CA . VAL A 1 80 ? 15.551 -10.513 -10.114 1.00 96.56 80 VAL A CA 1
ATOM 627 C C . VAL A 1 80 ? 15.790 -11.346 -8.866 1.00 96.56 80 VAL A C 1
ATOM 629 O O . VAL A 1 80 ? 14.849 -11.718 -8.168 1.00 96.56 80 VAL A O 1
ATOM 632 N N . ALA A 1 81 ? 17.056 -11.634 -8.562 1.00 97.88 81 ALA A N 1
ATOM 633 C CA . ALA A 1 81 ? 17.405 -12.268 -7.298 1.00 97.88 81 ALA A CA 1
ATOM 634 C C . ALA A 1 81 ? 16.967 -11.377 -6.126 1.00 97.88 81 ALA A C 1
ATOM 636 O O . ALA A 1 81 ? 17.226 -10.170 -6.127 1.00 97.88 81 ALA A O 1
ATOM 637 N N . LYS A 1 82 ? 16.318 -11.983 -5.126 1.00 98.12 82 LYS A N 1
ATOM 638 C CA . LYS A 1 82 ? 15.886 -11.277 -3.919 1.00 98.12 82 LYS A CA 1
ATOM 639 C C . LYS A 1 82 ? 17.083 -10.573 -3.272 1.00 98.12 82 LYS A C 1
ATOM 641 O O . LYS A 1 82 ? 18.091 -11.213 -2.974 1.00 98.12 82 LYS A O 1
ATOM 646 N N . ASN A 1 83 ? 16.961 -9.271 -3.038 1.00 98.31 83 ASN A N 1
ATOM 647 C CA . ASN A 1 83 ? 17.998 -8.459 -2.416 1.00 98.31 83 ASN A CA 1
ATOM 648 C C . ASN A 1 83 ? 17.373 -7.302 -1.632 1.00 98.31 83 ASN A C 1
ATOM 650 O O . ASN A 1 83 ? 16.989 -6.277 -2.187 1.00 98.31 83 ASN A O 1
ATOM 654 N N . GLU A 1 84 ? 17.288 -7.468 -0.318 1.00 98.31 84 GLU A N 1
ATOM 655 C CA . GLU A 1 84 ? 16.632 -6.508 0.570 1.00 98.31 84 GLU A CA 1
ATOM 656 C C . GLU A 1 84 ? 17.428 -5.195 0.664 1.00 98.31 84 GLU A C 1
ATOM 658 O O . GLU A 1 84 ? 16.845 -4.117 0.676 1.00 98.31 84 GLU A O 1
ATOM 663 N N . SER A 1 85 ? 18.762 -5.246 0.630 1.00 97.31 85 SER A N 1
ATOM 664 C CA . SER A 1 85 ? 19.582 -4.028 0.621 1.00 97.31 85 SER A CA 1
ATOM 665 C C . SER A 1 85 ? 19.393 -3.210 -0.659 1.00 97.31 85 SER A C 1
ATOM 667 O O . SER A 1 85 ? 19.413 -1.982 -0.609 1.00 97.31 85 SER A O 1
ATOM 669 N N . GLU A 1 86 ? 19.198 -3.870 -1.802 1.00 98.06 86 GLU A N 1
ATOM 670 C CA . GLU A 1 86 ? 18.935 -3.179 -3.066 1.00 98.06 86 GLU A CA 1
ATOM 671 C C . GLU A 1 86 ? 17.491 -2.671 -3.145 1.00 98.06 86 GLU A C 1
ATOM 673 O O . GLU A 1 86 ? 17.254 -1.552 -3.596 1.00 98.06 86 GLU A O 1
ATOM 678 N N . ALA A 1 87 ? 16.535 -3.412 -2.577 1.00 98.56 87 ALA A N 1
ATOM 679 C CA . ALA A 1 87 ? 15.176 -2.920 -2.379 1.00 98.56 87 ALA A CA 1
ATOM 680 C C . ALA A 1 87 ? 15.155 -1.600 -1.592 1.00 98.56 87 ALA A C 1
ATOM 682 O O . ALA A 1 87 ? 14.558 -0.624 -2.046 1.00 98.56 87 ALA A O 1
ATOM 683 N N . LEU A 1 88 ? 15.872 -1.539 -0.461 1.00 98.50 88 LEU A N 1
ATOM 684 C CA . LEU A 1 88 ? 15.957 -0.335 0.368 1.00 98.50 88 LEU A CA 1
ATOM 685 C C . LEU A 1 88 ? 16.489 0.865 -0.420 1.00 98.50 88 LEU A C 1
ATOM 687 O O . LEU A 1 88 ? 15.909 1.945 -0.353 1.00 98.50 88 LEU A O 1
ATOM 691 N N . LYS A 1 89 ? 17.572 0.689 -1.184 1.00 98.44 89 LYS A N 1
ATOM 692 C CA . LYS A 1 89 ? 18.151 1.767 -2.001 1.00 98.44 89 LYS A CA 1
ATOM 693 C C . LYS A 1 89 ? 17.161 2.286 -3.043 1.00 98.44 89 LYS A C 1
ATOM 695 O O . LYS A 1 89 ? 17.058 3.497 -3.229 1.00 98.44 89 LYS A O 1
ATOM 700 N N . TRP A 1 90 ? 16.417 1.397 -3.700 1.00 98.69 90 TRP A N 1
ATOM 701 C CA . TRP A 1 90 ? 15.388 1.796 -4.659 1.00 98.69 90 TRP A CA 1
ATOM 702 C C . TRP A 1 90 ? 14.218 2.521 -4.001 1.00 98.69 90 TRP A C 1
ATOM 704 O O . TRP A 1 90 ? 13.770 3.528 -4.546 1.00 98.69 90 TRP A O 1
ATOM 714 N N . PHE A 1 91 ? 13.767 2.083 -2.823 1.00 98.69 91 PHE A N 1
ATOM 715 C CA . PHE A 1 91 ? 12.736 2.807 -2.079 1.00 98.69 91 PHE A CA 1
ATOM 716 C C . PHE A 1 91 ? 13.217 4.183 -1.609 1.00 98.69 91 PHE A C 1
ATOM 718 O O . PHE A 1 91 ? 12.489 5.156 -1.774 1.00 98.69 91 PHE A O 1
ATOM 725 N N . MET A 1 92 ? 14.448 4.304 -1.103 1.00 98.50 92 MET A N 1
ATOM 726 C CA . MET A 1 92 ? 15.027 5.607 -0.739 1.00 98.50 92 MET A CA 1
ATOM 727 C C . MET A 1 92 ? 15.060 6.547 -1.948 1.00 98.50 92 MET A C 1
ATOM 729 O O . MET A 1 92 ? 14.580 7.674 -1.882 1.00 98.50 92 MET A O 1
ATOM 733 N N . LYS A 1 93 ? 15.525 6.047 -3.099 1.00 98.50 93 LYS A N 1
ATOM 734 C CA . LYS A 1 93 ? 15.528 6.818 -4.346 1.00 98.50 93 LYS A CA 1
ATOM 735 C C . LYS A 1 93 ? 14.115 7.214 -4.787 1.00 98.50 93 LYS A C 1
ATOM 737 O O . LYS A 1 93 ? 13.918 8.313 -5.300 1.00 98.50 93 LYS A O 1
ATOM 742 N N . ALA A 1 94 ? 13.137 6.330 -4.614 1.00 98.38 94 ALA A N 1
ATOM 743 C CA . ALA A 1 94 ? 11.747 6.616 -4.935 1.00 98.38 94 ALA A CA 1
ATOM 744 C C . ALA A 1 94 ? 11.171 7.726 -4.045 1.00 98.38 94 ALA A C 1
ATOM 746 O O . ALA A 1 94 ? 10.504 8.626 -4.552 1.00 98.38 94 ALA A O 1
ATOM 747 N N . ASP A 1 95 ? 11.449 7.694 -2.742 1.00 98.25 95 ASP A N 1
ATOM 748 C CA . ASP A 1 95 ? 11.060 8.745 -1.796 1.00 98.25 95 ASP A CA 1
ATOM 749 C C . ASP A 1 95 ? 11.697 10.101 -2.149 1.00 98.25 95 ASP A C 1
ATOM 751 O O . ASP A 1 95 ? 10.985 11.105 -2.219 1.00 98.25 95 ASP A O 1
ATOM 755 N N . ASP A 1 96 ? 12.989 10.124 -2.500 1.00 98.12 96 ASP A N 1
ATOM 756 C CA . ASP A 1 96 ? 13.678 11.335 -2.980 1.00 98.12 96 ASP A CA 1
ATOM 757 C C . ASP A 1 96 ? 13.026 11.928 -4.244 1.00 98.12 96 ASP A C 1
ATOM 759 O O . ASP A 1 96 ? 13.100 13.132 -4.487 1.00 98.12 96 ASP A O 1
ATOM 763 N N . ASN A 1 97 ? 12.354 11.092 -5.044 1.00 97.31 97 ASN A N 1
ATOM 764 C CA . ASN A 1 97 ? 11.618 11.496 -6.246 1.00 97.31 97 ASN A CA 1
ATOM 765 C C . ASN A 1 97 ? 10.106 11.674 -6.003 1.00 97.31 97 ASN A C 1
ATOM 767 O O . ASN A 1 97 ? 9.346 11.855 -6.952 1.00 97.31 97 ASN A O 1
ATOM 771 N N . GLY A 1 98 ? 9.659 11.670 -4.744 1.00 94.94 98 GLY A N 1
ATOM 772 C CA . GLY A 1 98 ? 8.285 11.998 -4.370 1.00 94.94 98 GLY A CA 1
ATOM 773 C C . GLY A 1 98 ? 7.298 10.831 -4.389 1.00 94.94 98 GLY A C 1
ATOM 774 O O . GLY A 1 98 ? 6.098 11.082 -4.482 1.00 94.94 98 GLY A O 1
ATOM 775 N N . SER A 1 99 ? 7.765 9.582 -4.284 1.00 95.38 99 SER A N 1
ATOM 776 C CA . SER A 1 99 ? 6.880 8.420 -4.117 1.00 95.38 99 SER A CA 1
ATOM 777 C C . SER A 1 99 ? 6.051 8.532 -2.835 1.00 95.38 99 SER A C 1
ATOM 779 O O . SER A 1 99 ? 6.583 8.782 -1.752 1.00 95.38 99 SER A O 1
ATOM 781 N N . ASN A 1 100 ? 4.745 8.282 -2.949 1.00 91.81 100 ASN A N 1
ATOM 782 C CA . ASN A 1 100 ? 3.837 8.246 -1.799 1.00 91.81 100 ASN A CA 1
ATOM 783 C C . ASN A 1 100 ? 3.845 6.885 -1.077 1.00 91.81 100 ASN A C 1
ATOM 785 O O . ASN A 1 100 ? 3.404 6.796 0.068 1.00 91.81 100 ASN A O 1
ATOM 789 N N . THR A 1 101 ? 4.335 5.818 -1.719 1.00 92.12 101 THR A N 1
ATOM 790 C CA . THR A 1 101 ? 4.339 4.458 -1.148 1.00 92.12 101 THR A CA 1
ATOM 791 C C . THR A 1 101 ? 5.681 4.079 -0.533 1.00 92.12 101 THR A C 1
ATOM 793 O O . THR A 1 101 ? 5.719 3.360 0.467 1.00 92.12 101 THR A O 1
ATOM 796 N N . ALA A 1 102 ? 6.786 4.593 -1.077 1.00 97.69 102 ALA A N 1
ATOM 797 C CA . ALA A 1 102 ? 8.128 4.221 -0.643 1.00 97.69 102 ALA A CA 1
ATOM 798 C C . ALA A 1 102 ? 8.396 4.466 0.854 1.00 97.69 102 ALA A C 1
ATOM 800 O O . ALA A 1 102 ? 8.945 3.563 1.490 1.00 97.69 102 ALA A O 1
ATOM 801 N N . PRO A 1 103 ? 7.964 5.588 1.472 1.00 98.56 103 PRO A N 1
ATOM 802 C CA . PRO A 1 103 ? 8.137 5.790 2.911 1.00 98.56 103 PRO A CA 1
ATOM 803 C C . PRO A 1 103 ? 7.536 4.666 3.762 1.00 98.56 103 PRO A C 1
ATOM 805 O O . PRO A 1 103 ? 8.128 4.253 4.759 1.00 98.56 103 PRO A O 1
ATOM 808 N N . PHE A 1 104 ? 6.383 4.128 3.355 1.00 98.19 104 PHE A N 1
ATOM 809 C CA . PHE A 1 104 ? 5.730 3.046 4.084 1.00 98.19 104 PHE A CA 1
ATOM 810 C C . PHE A 1 104 ? 6.466 1.709 3.924 1.00 98.19 104 PHE A C 1
ATOM 812 O O . PHE A 1 104 ? 6.612 0.962 4.893 1.00 98.19 104 PHE A O 1
ATOM 819 N N . GLU A 1 105 ? 7.005 1.422 2.737 1.00 98.19 105 GLU A N 1
ATOM 820 C CA . GLU A 1 105 ? 7.864 0.250 2.529 1.00 98.19 105 GLU A CA 1
ATOM 821 C C . GLU A 1 105 ? 9.140 0.331 3.376 1.00 98.19 105 GLU A C 1
ATOM 823 O O . GLU A 1 105 ? 9.471 -0.618 4.089 1.00 98.19 105 GLU A O 1
ATOM 828 N N . ILE A 1 106 ? 9.799 1.494 3.404 1.00 98.44 106 ILE A N 1
ATOM 829 C CA . ILE A 1 106 ? 10.989 1.724 4.235 1.00 98.44 106 ILE A CA 1
ATOM 830 C C . ILE A 1 106 ? 10.649 1.556 5.723 1.00 98.44 106 ILE A 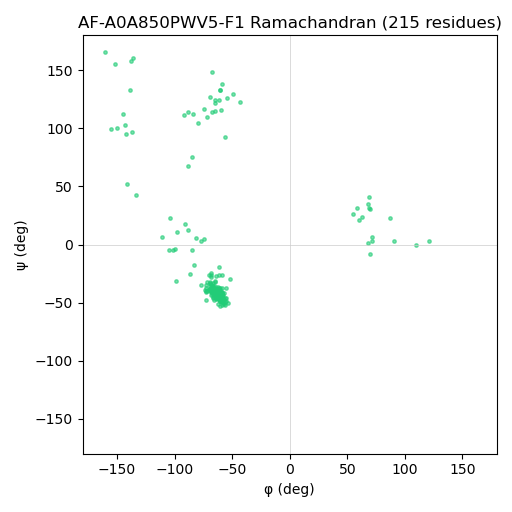C 1
ATOM 832 O O . ILE A 1 106 ? 11.382 0.885 6.454 1.00 98.44 106 ILE A O 1
ATOM 836 N N . CYS A 1 107 ? 9.510 2.096 6.171 1.00 98.31 107 CYS A N 1
ATOM 837 C CA . CYS A 1 107 ? 9.001 1.883 7.525 1.00 98.31 107 CYS A CA 1
ATOM 838 C C . CYS A 1 107 ? 8.900 0.388 7.859 1.00 98.31 107 CYS A C 1
ATOM 840 O O . CYS A 1 107 ? 9.432 -0.044 8.883 1.00 98.31 107 CYS A O 1
ATOM 842 N N . LYS A 1 108 ? 8.271 -0.422 6.997 1.00 97.88 108 LYS A N 1
ATOM 843 C CA . LYS A 1 108 ? 8.152 -1.875 7.214 1.00 97.88 108 LYS A CA 1
ATOM 844 C C . LYS A 1 108 ? 9.519 -2.552 7.297 1.00 97.88 108 LYS A C 1
ATOM 846 O O . LYS A 1 108 ? 9.716 -3.398 8.170 1.00 97.88 108 LYS A O 1
ATOM 851 N N . MET A 1 109 ? 10.475 -2.160 6.454 1.00 98.25 109 MET A N 1
ATOM 852 C CA . MET A 1 109 ? 11.829 -2.718 6.494 1.00 98.25 109 MET A CA 1
ATOM 853 C C . MET A 1 109 ? 12.520 -2.454 7.837 1.00 98.25 109 MET A C 1
ATOM 855 O O . MET A 1 109 ? 13.057 -3.388 8.431 1.00 98.25 109 MET A O 1
ATOM 859 N N . TYR A 1 110 ? 12.429 -1.235 8.377 1.00 98.38 110 TYR A N 1
ATOM 860 C CA . TYR A 1 110 ? 12.955 -0.913 9.711 1.00 98.38 110 TYR A CA 1
ATOM 861 C C . TYR A 1 110 ? 12.185 -1.554 10.857 1.00 98.38 110 TYR A C 1
ATOM 863 O O . TYR A 1 110 ? 12.791 -2.014 11.826 1.00 98.38 110 TYR A O 1
ATOM 871 N N . MET A 1 111 ? 10.863 -1.631 10.745 1.00 96.94 111 MET A N 1
ATOM 872 C CA . MET A 1 111 ? 10.011 -2.187 11.789 1.00 96.94 111 MET A CA 1
ATOM 873 C C . MET A 1 111 ? 10.223 -3.695 11.965 1.00 96.94 111 MET A C 1
ATOM 875 O O . MET A 1 111 ? 10.201 -4.193 13.095 1.00 96.94 111 MET A O 1
ATOM 879 N N . TYR A 1 112 ? 10.449 -4.413 10.863 1.00 96.44 112 TYR A N 1
ATOM 880 C CA . TYR A 1 112 ? 10.605 -5.869 10.856 1.00 96.44 112 TYR A CA 1
ATOM 881 C C . TYR A 1 112 ? 12.053 -6.345 10.680 1.00 96.44 112 TYR A C 1
ATOM 883 O O . TYR A 1 112 ? 12.301 -7.542 10.789 1.00 96.44 112 TYR A O 1
ATOM 891 N N . GLY A 1 113 ? 13.010 -5.438 10.457 1.00 96.56 113 GLY A N 1
ATOM 892 C CA . GLY A 1 113 ? 14.416 -5.790 10.244 1.00 96.56 113 GLY A CA 1
ATOM 893 C C . GLY A 1 113 ? 14.662 -6.522 8.921 1.00 96.56 113 GLY A C 1
ATOM 894 O O . GLY A 1 113 ? 15.403 -7.500 8.881 1.00 96.56 113 GLY A O 1
ATOM 895 N N . ILE A 1 114 ? 14.004 -6.090 7.841 1.00 96.25 114 ILE A N 1
ATOM 896 C CA . ILE A 1 114 ? 14.143 -6.698 6.509 1.00 96.25 114 ILE A CA 1
ATOM 897 C C . ILE A 1 114 ? 15.370 -6.086 5.826 1.00 96.25 114 ILE A C 1
ATOM 899 O O . ILE A 1 114 ? 15.373 -4.900 5.504 1.00 96.25 114 ILE A O 1
ATOM 903 N N . GLY A 1 115 ? 16.422 -6.879 5.620 1.00 91.19 115 GLY A N 1
ATOM 904 C CA . GLY A 1 115 ? 17.683 -6.445 5.008 1.00 91.19 115 GLY A CA 1
ATOM 905 C C . GLY A 1 115 ? 18.555 -5.533 5.864 1.00 91.19 115 GLY A C 1
ATOM 906 O O . GLY A 1 115 ? 19.549 -5.008 5.361 1.00 91.19 115 GLY A O 1
ATOM 907 N N . LEU A 1 116 ? 18.177 -5.304 7.125 1.00 95.19 116 LEU A N 1
ATOM 908 C CA . LEU A 1 116 ? 18.823 -4.365 8.039 1.00 95.19 116 LEU A CA 1
ATOM 909 C C . LEU A 1 116 ? 18.472 -4.675 9.502 1.00 95.19 116 LEU A C 1
ATOM 911 O O . LEU A 1 116 ? 17.532 -5.415 9.789 1.00 95.19 116 LEU A O 1
ATOM 915 N N . THR A 1 117 ? 19.209 -4.091 10.445 1.00 96.19 117 THR A N 1
ATOM 916 C CA . THR A 1 117 ? 18.903 -4.221 11.877 1.00 96.19 117 THR A CA 1
ATOM 917 C C . THR A 1 117 ? 17.623 -3.470 12.219 1.00 96.19 117 THR A C 1
ATOM 919 O O . THR A 1 117 ? 17.523 -2.275 11.951 1.00 96.19 117 THR A O 1
ATOM 922 N N . LYS A 1 118 ? 16.668 -4.154 12.857 1.00 97.38 118 LYS A N 1
ATOM 923 C CA . LYS A 1 118 ? 15.417 -3.546 13.325 1.00 97.38 118 LYS A CA 1
ATOM 924 C C . LYS A 1 118 ? 15.681 -2.257 14.116 1.00 97.38 118 LYS A C 1
ATOM 926 O O . LYS A 1 118 ? 16.442 -2.270 15.082 1.00 97.38 118 LYS A O 1
ATOM 931 N N . ASP A 1 119 ? 14.978 -1.189 13.751 1.00 97.88 119 ASP A N 1
ATOM 932 C CA . ASP A 1 119 ? 15.031 0.109 14.429 1.00 97.88 119 ASP A CA 1
ATOM 933 C C . ASP A 1 119 ? 13.635 0.740 14.447 1.00 97.88 119 ASP A C 1
ATOM 935 O O . ASP A 1 119 ? 13.141 1.277 13.455 1.00 97.88 119 ASP A O 1
ATOM 939 N N . GLU A 1 120 ? 12.988 0.667 15.608 1.00 95.62 120 GLU A N 1
ATOM 940 C CA . GLU A 1 120 ? 11.634 1.182 15.798 1.00 95.62 120 GLU A CA 1
ATOM 941 C C . GLU A 1 120 ? 11.566 2.710 15.706 1.00 95.62 120 GLU A C 1
ATOM 943 O O . GLU A 1 120 ? 10.593 3.247 15.177 1.00 95.62 120 GLU A O 1
ATOM 948 N N . LYS A 1 121 ? 12.597 3.428 16.169 1.00 97.06 121 LYS A N 1
ATOM 949 C CA . LYS A 1 121 ? 12.606 4.894 16.125 1.00 97.06 121 LYS A CA 1
ATOM 950 C C . LYS A 1 121 ? 12.647 5.370 14.676 1.00 97.06 121 LYS A C 1
ATOM 952 O O . LYS A 1 121 ? 11.877 6.252 14.293 1.00 97.06 121 LYS A O 1
ATOM 957 N N . THR A 1 122 ? 13.512 4.757 13.872 1.00 97.81 122 THR A N 1
ATOM 958 C CA . THR A 1 122 ? 13.621 5.059 12.443 1.00 97.81 122 THR A CA 1
ATOM 959 C C . THR A 1 122 ? 12.359 4.619 11.696 1.00 97.81 122 THR A C 1
ATOM 961 O O . THR A 1 122 ? 11.851 5.382 10.877 1.00 97.81 122 THR A O 1
ATOM 964 N N . ALA A 1 123 ? 11.775 3.463 12.030 1.00 98.12 123 ALA A N 1
ATOM 965 C CA . ALA A 1 123 ? 10.498 3.030 11.457 1.00 98.12 123 ALA A CA 1
ATOM 966 C C . ALA A 1 123 ? 9.369 4.045 11.701 1.00 98.12 123 ALA A C 1
ATOM 968 O O . ALA A 1 123 ? 8.671 4.412 10.761 1.00 98.12 123 ALA A O 1
ATOM 969 N N . ILE A 1 124 ? 9.219 4.553 12.930 1.00 97.44 124 ILE A N 1
ATOM 970 C CA . ILE A 1 124 ? 8.185 5.547 13.267 1.00 97.44 124 ILE A CA 1
ATOM 971 C C . ILE A 1 124 ? 8.404 6.861 12.510 1.00 97.44 124 ILE A C 1
ATOM 973 O O . ILE A 1 124 ? 7.438 7.465 12.052 1.00 97.44 124 ILE A O 1
ATOM 977 N N . MET A 1 125 ? 9.653 7.296 12.326 1.00 98.38 125 MET A N 1
ATOM 978 C CA . MET A 1 125 ? 9.957 8.476 11.510 1.00 98.38 125 MET A CA 1
ATOM 979 C C . MET A 1 125 ? 9.461 8.301 10.064 1.00 98.38 125 MET A C 1
ATOM 981 O O . MET A 1 125 ? 8.801 9.188 9.524 1.00 98.38 125 MET A O 1
ATOM 985 N N . TRP A 1 126 ? 9.728 7.143 9.456 1.00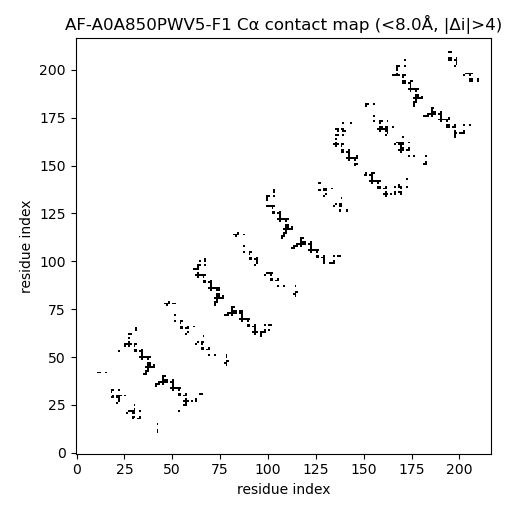 98.62 126 TRP A N 1
ATOM 986 C CA . TRP A 1 126 ? 9.243 6.816 8.112 1.00 98.62 126 TRP A CA 1
ATOM 987 C C . TRP A 1 126 ? 7.723 6.647 8.050 1.00 98.62 126 TRP A C 1
ATOM 989 O O . TRP A 1 126 ? 7.102 7.072 7.077 1.00 98.62 126 TRP A O 1
ATOM 999 N N . LEU A 1 127 ? 7.113 6.093 9.100 1.00 98.50 127 LEU A N 1
ATOM 1000 C CA . LEU A 1 127 ? 5.664 5.968 9.223 1.00 98.50 127 LEU A CA 1
ATOM 1001 C C . LEU A 1 127 ? 4.982 7.340 9.226 1.00 98.50 127 LEU A C 1
ATOM 1003 O O . LEU A 1 127 ? 4.033 7.551 8.477 1.00 98.50 127 LEU A O 1
ATOM 1007 N N . SER A 1 128 ? 5.490 8.288 10.018 1.00 98.06 128 SER A N 1
ATOM 1008 C CA . SER A 1 128 ? 4.978 9.663 10.044 1.00 98.06 128 SER A CA 1
ATOM 1009 C C . SER A 1 128 ? 5.104 10.332 8.676 1.00 98.06 128 SER A C 1
ATOM 1011 O O . SER A 1 128 ? 4.138 10.916 8.190 1.00 98.06 128 SER A O 1
ATOM 1013 N N . LYS A 1 129 ? 6.249 10.164 8.001 1.00 98.31 129 LYS A N 1
ATOM 1014 C CA . LYS A 1 129 ? 6.447 10.674 6.638 1.00 98.31 129 LYS A CA 1
ATOM 1015 C C . LYS A 1 129 ? 5.458 10.061 5.638 1.00 98.31 129 LYS A C 1
ATOM 1017 O O . LYS A 1 129 ? 4.941 10.762 4.775 1.00 98.31 129 LYS A O 1
ATOM 1022 N N . ALA A 1 130 ? 5.152 8.769 5.755 1.00 98.19 130 ALA A N 1
ATOM 1023 C CA . ALA A 1 130 ? 4.145 8.113 4.921 1.00 98.19 130 ALA A CA 1
ATOM 1024 C C . ALA A 1 130 ? 2.730 8.677 5.163 1.00 98.19 130 ALA A C 1
ATOM 1026 O O . ALA A 1 130 ? 1.980 8.890 4.212 1.00 98.19 130 ALA A O 1
ATOM 1027 N N . VAL A 1 131 ? 2.380 8.983 6.418 1.00 97.94 131 VAL A N 1
ATOM 1028 C CA . VAL A 1 131 ? 1.112 9.648 6.764 1.00 97.94 131 VAL A CA 1
ATOM 1029 C C . VAL A 1 131 ? 1.027 11.047 6.152 1.00 97.94 131 VAL A C 1
ATOM 1031 O O . VAL A 1 131 ? -0.006 11.393 5.584 1.00 97.94 131 VAL A O 1
ATOM 1034 N N . GLU A 1 132 ? 2.110 11.828 6.198 1.00 96.81 132 GLU A N 1
ATOM 1035 C CA . GLU A 1 132 ? 2.200 13.144 5.540 1.00 96.81 132 GLU A CA 1
ATOM 1036 C C . GLU A 1 132 ? 2.033 13.057 4.012 1.00 96.81 132 GLU A C 1
ATOM 1038 O O . GLU A 1 132 ? 1.570 14.004 3.378 1.00 96.81 132 GLU A O 1
ATOM 1043 N N . ARG A 1 133 ? 2.362 11.902 3.418 1.00 95.31 133 ARG A N 1
ATOM 1044 C CA . ARG A 1 133 ? 2.145 11.577 1.998 1.00 95.31 133 ARG A CA 1
ATOM 1045 C C . ARG A 1 133 ? 0.772 10.961 1.706 1.00 95.31 133 ARG A C 1
ATOM 1047 O O . ARG A 1 133 ? 0.556 10.466 0.604 1.00 95.31 133 ARG A O 1
ATOM 1054 N N . ASN A 1 134 ? -0.156 11.017 2.663 1.00 95.88 134 ASN A N 1
ATOM 1055 C CA . ASN A 1 134 ? -1.510 10.464 2.566 1.00 95.88 134 ASN A CA 1
ATOM 1056 C C . ASN A 1 134 ? -1.546 8.954 2.278 1.00 95.88 134 ASN A C 1
ATOM 1058 O O . ASN A 1 134 ? -2.457 8.465 1.620 1.00 95.88 134 ASN A O 1
ATOM 1062 N N . ASN A 1 135 ? -0.558 8.196 2.755 1.00 96.88 135 ASN A N 1
ATOM 1063 C CA . ASN A 1 135 ? -0.602 6.744 2.644 1.00 96.88 135 ASN A CA 1
ATOM 1064 C C . ASN A 1 135 ? -1.612 6.168 3.657 1.00 96.88 135 ASN A C 1
ATOM 1066 O O . ASN A 1 135 ? -1.421 6.297 4.870 1.00 96.88 135 ASN A O 1
ATOM 1070 N N . SER A 1 136 ? -2.679 5.534 3.169 1.00 97.38 136 SER A N 1
ATOM 1071 C CA . SER A 1 136 ? -3.784 5.056 4.011 1.00 97.38 136 SER A CA 1
ATOM 1072 C C . SER A 1 136 ? -3.398 3.876 4.913 1.00 97.38 136 SER A C 1
ATOM 1074 O O . SER A 1 136 ? -3.845 3.810 6.061 1.00 97.38 136 SER A O 1
ATOM 1076 N N . ASP A 1 137 ? -2.484 3.006 4.471 1.00 97.06 137 ASP A N 1
ATOM 1077 C CA . ASP A 1 137 ? -1.936 1.931 5.311 1.00 97.06 137 ASP A CA 1
ATOM 1078 C C . ASP A 1 137 ? -1.102 2.494 6.470 1.00 97.06 137 ASP A C 1
ATOM 1080 O O . ASP A 1 137 ? -1.209 2.042 7.614 1.00 97.06 137 ASP A O 1
ATOM 1084 N N . ALA A 1 138 ? -0.301 3.528 6.203 1.00 97.88 138 ALA A N 1
ATOM 1085 C CA . ALA A 1 138 ? 0.466 4.228 7.223 1.00 97.88 138 ALA A CA 1
ATOM 1086 C C . ALA A 1 138 ? -0.445 4.930 8.236 1.00 97.88 138 ALA A C 1
ATOM 1088 O O . ALA A 1 138 ? -0.191 4.867 9.441 1.00 97.88 138 ALA A O 1
ATOM 1089 N N . GLN A 1 139 ? -1.526 5.560 7.765 1.00 98.50 139 GLN A N 1
ATOM 1090 C CA . GLN A 1 139 ? -2.534 6.181 8.625 1.00 98.50 139 GLN A CA 1
ATOM 1091 C C . GLN A 1 139 ? -3.190 5.140 9.537 1.00 98.50 139 GLN A C 1
ATOM 1093 O O . GLN A 1 139 ? -3.230 5.342 10.752 1.00 98.50 139 GLN A O 1
ATOM 1098 N N . ALA A 1 140 ? -3.633 4.003 8.995 1.00 98.19 140 ALA A N 1
ATOM 1099 C CA . ALA A 1 140 ? -4.221 2.926 9.788 1.00 98.19 140 ALA A CA 1
ATOM 1100 C C . ALA A 1 140 ? -3.223 2.355 10.812 1.00 98.19 140 ALA A C 1
ATOM 1102 O O . ALA A 1 140 ? -3.562 2.169 11.985 1.00 98.19 140 ALA A O 1
ATOM 1103 N N . MET A 1 141 ? -1.970 2.136 10.406 1.00 98.12 141 MET A N 1
ATOM 1104 C CA . MET A 1 141 ? -0.923 1.603 11.277 1.00 98.12 141 MET A CA 1
ATOM 1105 C C . MET A 1 141 ? -0.563 2.564 12.417 1.00 98.12 141 MET A C 1
ATOM 1107 O O . MET A 1 141 ? -0.506 2.145 13.579 1.00 98.12 141 MET A O 1
ATOM 1111 N N . LEU A 1 142 ? -0.352 3.849 12.117 1.00 98.19 142 LEU A N 1
ATOM 1112 C CA . LEU A 1 142 ? -0.074 4.858 13.138 1.00 98.19 142 LEU A CA 1
ATOM 1113 C C . LEU A 1 142 ? -1.291 5.067 14.044 1.00 98.19 142 LEU A C 1
ATOM 1115 O O . LEU A 1 142 ? -1.140 5.111 15.264 1.00 98.19 142 LEU A O 1
ATOM 1119 N N . GLY A 1 143 ? -2.497 5.102 13.472 1.00 98.19 143 GLY A N 1
ATOM 1120 C CA . GLY A 1 143 ? -3.746 5.180 14.225 1.00 98.19 143 GLY A CA 1
ATOM 1121 C C . GLY A 1 143 ? -3.876 4.034 15.226 1.00 98.19 143 GLY A C 1
ATOM 1122 O O . GLY A 1 143 ? -4.130 4.268 16.406 1.00 98.19 143 GLY A O 1
ATOM 1123 N N . ARG A 1 144 ? -3.586 2.796 14.809 1.00 97.88 144 ARG A N 1
ATOM 1124 C CA . ARG A 1 144 ? -3.594 1.622 15.694 1.00 97.88 144 ARG A CA 1
ATOM 1125 C C . ARG A 1 144 ? -2.582 1.754 16.827 1.00 97.88 144 ARG A C 1
ATOM 1127 O O . ARG A 1 144 ? -2.886 1.389 17.964 1.00 97.88 144 ARG A O 1
ATOM 1134 N N . ARG A 1 145 ? -1.385 2.269 16.542 1.00 96.75 145 ARG A N 1
ATOM 1135 C CA . ARG A 1 145 ? -0.375 2.512 17.576 1.00 96.75 145 ARG A CA 1
ATOM 1136 C C . ARG A 1 145 ? -0.874 3.531 18.602 1.00 96.75 145 ARG A C 1
ATOM 1138 O O . ARG A 1 145 ? -0.864 3.234 19.793 1.00 96.75 145 ARG A O 1
ATOM 1145 N N . LEU A 1 146 ? -1.355 4.685 18.144 1.00 98.00 146 LEU A N 1
ATOM 1146 C CA . LEU A 1 146 ? -1.878 5.751 19.005 1.00 98.00 146 LEU A CA 1
ATOM 1147 C C . LEU A 1 146 ? -3.079 5.277 19.832 1.00 98.00 146 LEU A C 1
ATOM 1149 O O . LEU A 1 146 ? -3.176 5.591 21.016 1.00 98.00 146 LEU A O 1
ATOM 1153 N N . TYR A 1 147 ? -3.940 4.441 19.249 1.00 97.69 147 TYR A N 1
ATOM 1154 C CA . TYR A 1 147 ? -5.058 3.818 19.951 1.00 97.69 147 TYR A CA 1
ATOM 1155 C C . TYR A 1 147 ? -4.590 2.965 21.139 1.00 97.69 147 TYR A C 1
ATOM 1157 O O . TYR A 1 147 ? -5.145 3.066 22.231 1.00 97.69 147 TYR A O 1
ATOM 1165 N N . ASN A 1 148 ? -3.538 2.161 20.954 1.00 96.06 148 ASN A N 1
ATOM 1166 C CA . ASN A 1 148 ? -2.951 1.354 22.031 1.00 96.06 148 ASN A CA 1
ATOM 1167 C C . ASN A 1 148 ? -2.260 2.211 23.104 1.00 96.06 148 ASN A C 1
ATOM 1169 O O . ASN A 1 148 ? -2.176 1.802 24.259 1.00 96.06 148 ASN A O 1
ATOM 1173 N N . GLU A 1 149 ? -1.794 3.404 22.735 1.00 96.69 149 GLU A N 1
ATOM 1174 C CA . GLU A 1 149 ? -1.263 4.418 23.655 1.00 96.69 149 GLU A CA 1
ATOM 1175 C C . GLU A 1 149 ? -2.378 5.253 24.328 1.00 96.69 149 GLU A C 1
ATOM 1177 O O . GLU A 1 149 ? -2.080 6.200 25.052 1.00 96.69 149 GLU A O 1
ATOM 1182 N N . ASN A 1 150 ? -3.657 4.908 24.119 1.00 96.69 150 ASN A N 1
ATOM 1183 C CA . ASN A 1 150 ? -4.849 5.635 24.586 1.00 96.69 150 ASN A CA 1
ATOM 1184 C C . ASN A 1 150 ? -4.977 7.078 24.056 1.00 96.69 150 ASN A C 1
ATOM 1186 O O . ASN A 1 150 ? -5.704 7.892 24.625 1.00 96.69 150 ASN A O 1
ATOM 1190 N N . LYS A 1 151 ? -4.309 7.406 22.945 1.00 97.94 151 LYS A N 1
ATOM 1191 C CA . LYS A 1 151 ? -4.421 8.694 22.241 1.00 97.94 151 LYS A CA 1
ATOM 1192 C C . LYS A 1 151 ? -5.561 8.630 21.225 1.00 97.94 151 LYS A C 1
ATOM 1194 O O . LYS A 1 151 ? -5.338 8.599 20.013 1.00 97.94 151 LYS A O 1
ATOM 1199 N N . PHE A 1 152 ? -6.788 8.526 21.732 1.00 97.69 152 PHE A N 1
ATOM 1200 C CA . PHE A 1 152 ? -7.952 8.190 20.912 1.00 97.69 152 PHE A CA 1
ATOM 1201 C C . PHE A 1 152 ? -8.278 9.245 19.850 1.00 97.69 152 PHE A C 1
ATOM 1203 O O . PHE A 1 152 ? -8.540 8.860 18.717 1.00 97.69 152 PHE A O 1
ATOM 1210 N N . ASP A 1 153 ? -8.189 10.540 20.155 1.00 97.12 153 ASP A N 1
ATOM 1211 C CA . ASP A 1 153 ? -8.555 11.604 19.205 1.00 97.12 153 ASP A CA 1
ATOM 1212 C C . ASP A 1 153 ? -7.707 11.556 17.924 1.00 97.12 153 ASP A C 1
ATOM 1214 O O . ASP A 1 153 ? -8.225 11.553 16.803 1.00 97.12 153 ASP A O 1
ATOM 1218 N N . GLU A 1 154 ? -6.385 11.451 18.080 1.00 97.62 154 GLU A N 1
ATOM 1219 C CA . GLU A 1 154 ? -5.458 11.343 16.952 1.00 97.62 154 GLU A CA 1
ATOM 1220 C C . GLU A 1 154 ? -5.626 10.016 16.204 1.00 97.62 154 GLU A C 1
ATOM 1222 O O . GLU A 1 154 ? -5.602 10.000 14.970 1.00 97.62 154 GLU A O 1
ATOM 1227 N N . ALA A 1 155 ? -5.841 8.914 16.932 1.00 98.50 155 ALA A N 1
ATOM 1228 C CA . ALA A 1 155 ? -6.094 7.607 16.338 1.00 98.50 155 ALA A CA 1
ATOM 1229 C C . ALA A 1 155 ? -7.361 7.615 15.472 1.00 98.50 155 ALA A C 1
ATOM 1231 O O . ALA A 1 155 ? -7.320 7.199 14.317 1.00 98.50 155 ALA A O 1
ATOM 1232 N N . ILE A 1 156 ? -8.464 8.154 15.997 1.00 98.50 156 ILE A N 1
ATOM 1233 C CA . ILE A 1 156 ? -9.747 8.275 15.299 1.00 98.50 156 ILE A CA 1
ATOM 1234 C C . ILE A 1 156 ? -9.596 9.149 14.058 1.00 98.50 156 ILE A C 1
ATOM 1236 O O . ILE A 1 156 ? -10.115 8.793 12.999 1.00 98.50 156 ILE A O 1
ATOM 1240 N N . ARG A 1 157 ? -8.863 10.267 14.139 1.00 98.38 157 ARG A N 1
ATOM 1241 C CA . ARG A 1 157 ? -8.581 11.105 12.965 1.00 98.38 157 ARG A CA 1
ATOM 1242 C C . ARG A 1 157 ? -7.898 10.299 11.859 1.00 98.38 157 ARG A C 1
ATOM 1244 O O . ARG A 1 157 ? -8.327 10.368 10.711 1.00 98.38 157 ARG A O 1
ATOM 1251 N N . LEU A 1 158 ? -6.865 9.528 12.197 1.00 98.62 158 LEU A N 1
ATOM 1252 C CA . LEU A 1 158 ? -6.139 8.713 11.221 1.00 98.62 158 LEU A CA 1
ATOM 1253 C C . LEU A 1 158 ? -6.982 7.558 10.676 1.00 98.62 158 LEU A C 1
ATOM 1255 O O . LEU A 1 158 ? -6.937 7.299 9.479 1.00 98.62 158 LEU A O 1
ATOM 1259 N N . PHE A 1 159 ? -7.791 6.906 11.513 1.00 98.69 159 PHE A N 1
ATOM 1260 C CA . PHE A 1 159 ? -8.707 5.870 11.043 1.00 98.69 159 PHE A CA 1
ATOM 1261 C C . PHE A 1 159 ? -9.759 6.419 10.081 1.00 98.69 159 PHE A C 1
ATOM 1263 O O . PHE A 1 159 ? -10.062 5.752 9.101 1.00 98.69 159 PHE A O 1
ATOM 1270 N N . ASN A 1 160 ? -10.283 7.629 10.313 1.00 98.31 160 ASN A N 1
ATOM 1271 C CA . ASN A 1 160 ? -11.197 8.277 9.369 1.00 98.31 160 ASN A CA 1
ATOM 1272 C C . ASN A 1 160 ? -10.514 8.572 8.029 1.00 98.31 160 ASN A C 1
ATOM 1274 O O . ASN A 1 160 ? -11.098 8.288 6.990 1.00 98.31 160 ASN A O 1
ATOM 1278 N N . LEU A 1 161 ? -9.288 9.110 8.040 1.00 98.06 161 LEU A N 1
ATOM 1279 C CA . LEU A 1 161 ? -8.533 9.349 6.804 1.00 98.06 161 LEU A CA 1
ATOM 1280 C C . LEU A 1 161 ? -8.320 8.044 6.028 1.00 98.0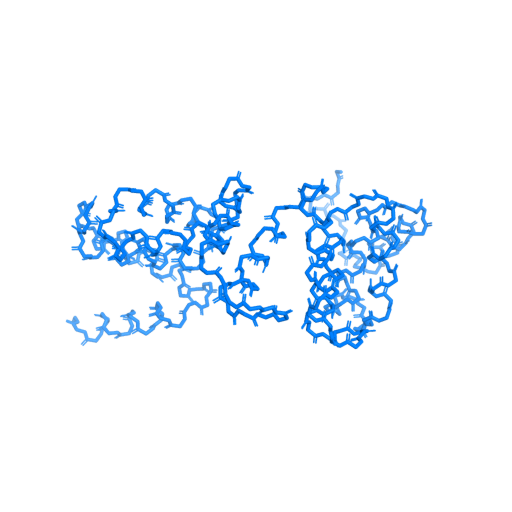6 161 LEU A C 1
ATOM 1282 O O . LEU A 1 161 ? -8.676 7.975 4.858 1.00 98.06 161 LEU A O 1
ATOM 1286 N N . ALA A 1 162 ? -7.861 6.992 6.707 1.00 98.38 162 ALA A N 1
ATOM 1287 C CA . ALA A 1 162 ? -7.647 5.694 6.082 1.00 98.38 162 ALA A CA 1
ATOM 1288 C C . ALA A 1 162 ? -8.964 5.095 5.552 1.00 98.38 162 ALA A C 1
ATOM 1290 O O . ALA A 1 162 ? -9.016 4.587 4.436 1.00 98.38 162 ALA A O 1
ATOM 1291 N N . ALA A 1 163 ? -10.047 5.182 6.328 1.00 98.12 163 ALA A N 1
ATOM 1292 C CA . ALA A 1 163 ? -11.362 4.679 5.940 1.00 98.12 163 ALA A CA 1
ATOM 1293 C C . ALA A 1 163 ? -11.963 5.418 4.733 1.00 98.12 163 ALA A C 1
ATOM 1295 O O . ALA A 1 163 ? -12.667 4.792 3.945 1.00 98.12 163 ALA A O 1
ATOM 1296 N N . ASN A 1 164 ? -11.680 6.715 4.567 1.00 97.38 164 ASN A N 1
ATOM 1297 C CA . ASN A 1 164 ? -12.117 7.480 3.395 1.00 97.38 164 ASN A CA 1
ATOM 1298 C C . ASN A 1 164 ? -11.490 6.960 2.092 1.00 97.38 164 ASN A C 1
ATOM 1300 O O . ASN A 1 164 ? -12.118 7.067 1.042 1.00 97.38 164 ASN A O 1
ATOM 1304 N N . ASP A 1 165 ? -10.303 6.355 2.176 1.00 95.94 165 ASP A N 1
ATOM 1305 C CA . ASP A 1 165 ? -9.622 5.689 1.061 1.00 95.94 165 ASP A CA 1
ATOM 1306 C C . ASP A 1 165 ? -9.984 4.191 0.963 1.00 95.94 165 ASP A C 1
ATOM 1308 O O . ASP A 1 165 ? -9.254 3.410 0.352 1.00 95.94 165 ASP A O 1
ATOM 1312 N N . ASP A 1 166 ? -11.085 3.762 1.600 1.00 97.06 166 ASP A N 1
ATOM 1313 C CA . ASP A 1 166 ? -11.512 2.358 1.704 1.00 97.06 166 ASP A CA 1
ATOM 1314 C C . ASP A 1 166 ? -10.422 1.433 2.299 1.00 97.06 166 ASP A C 1
ATOM 1316 O O . ASP A 1 166 ? -10.401 0.221 2.064 1.00 97.06 166 ASP A O 1
ATOM 1320 N N . ASN A 1 167 ? -9.508 1.972 3.117 1.00 98.06 167 ASN A N 1
ATOM 1321 C CA . ASN A 1 167 ? -8.500 1.151 3.777 1.00 98.06 167 ASN A CA 1
ATOM 1322 C C . ASN A 1 167 ? -9.162 0.185 4.764 1.00 98.06 167 ASN A C 1
ATOM 1324 O O . ASN A 1 167 ? -9.869 0.588 5.693 1.00 98.06 167 ASN A O 1
ATOM 1328 N N . VAL A 1 168 ? -8.885 -1.104 4.581 1.00 98.12 168 VAL A N 1
ATOM 1329 C CA . VAL A 1 168 ? -9.520 -2.198 5.320 1.00 98.12 168 VAL A CA 1
ATOM 1330 C C . VAL A 1 168 ? -9.268 -2.104 6.826 1.00 98.12 168 VAL A C 1
ATOM 1332 O O . VAL A 1 168 ? -10.201 -2.270 7.617 1.00 98.12 168 VAL A O 1
ATOM 1335 N N . ASP A 1 169 ? -8.032 -1.808 7.226 1.00 97.75 169 ASP A N 1
ATOM 1336 C CA . ASP A 1 169 ? -7.665 -1.670 8.635 1.00 97.75 169 ASP A CA 1
ATOM 1337 C C . ASP A 1 169 ? -8.242 -0.377 9.223 1.00 97.75 169 ASP A C 1
ATOM 1339 O O . ASP A 1 169 ? -8.769 -0.394 10.336 1.00 97.75 169 ASP A O 1
ATOM 1343 N N . GLY A 1 170 ? -8.220 0.725 8.465 1.00 98.31 170 GLY A N 1
ATOM 1344 C CA . GLY A 1 170 ? -8.857 1.989 8.845 1.00 98.31 170 GLY A CA 1
ATOM 1345 C C . GLY A 1 170 ? -10.347 1.826 9.151 1.00 98.31 170 GLY A C 1
ATOM 1346 O O . GLY A 1 170 ? -10.802 2.185 10.239 1.00 98.31 170 GLY A O 1
ATOM 1347 N N . LEU A 1 171 ? -11.091 1.206 8.230 1.00 98.69 171 LEU A N 1
ATOM 1348 C CA . LEU A 1 171 ? -12.512 0.880 8.391 1.00 98.69 171 LEU A CA 1
ATOM 1349 C C . LEU A 1 171 ? -12.751 -0.017 9.609 1.00 98.69 171 LEU A C 1
ATOM 1351 O O .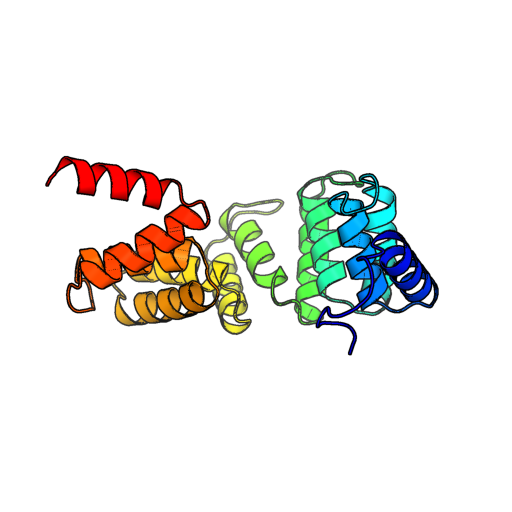 LEU A 1 171 ? -13.614 0.273 10.441 1.00 98.69 171 LEU A O 1
ATOM 1355 N N . TYR A 1 172 ? -11.975 -1.096 9.732 1.00 98.44 172 TYR A N 1
ATOM 1356 C CA . TYR A 1 172 ? -12.117 -2.045 10.828 1.00 98.44 172 TYR A CA 1
ATOM 1357 C C . TYR A 1 172 ? -11.885 -1.375 12.187 1.00 98.44 172 TYR A C 1
ATOM 1359 O O . TYR A 1 172 ? -12.748 -1.452 13.063 1.00 98.44 172 TYR A O 1
ATOM 1367 N N . TYR A 1 173 ? -10.764 -0.673 12.371 1.00 98.19 173 TYR A N 1
ATOM 1368 C CA . TYR A 1 173 ? -10.440 -0.044 13.651 1.00 98.19 173 TYR A CA 1
ATOM 1369 C C . TYR A 1 173 ? -11.359 1.130 13.990 1.00 98.19 173 TYR A C 1
ATOM 1371 O O . TYR A 1 173 ? -11.718 1.289 15.162 1.00 98.19 173 TYR A O 1
ATOM 1379 N N . LEU A 1 174 ? -11.818 1.905 13.003 1.00 98.31 174 LEU A N 1
ATOM 1380 C CA . LEU A 1 174 ? -12.843 2.924 13.237 1.00 98.31 174 LEU A CA 1
ATOM 1381 C C . LEU A 1 174 ? -14.153 2.284 13.714 1.00 98.31 174 LEU A C 1
ATOM 1383 O O . LEU A 1 174 ? -14.749 2.746 14.688 1.00 98.31 174 LEU A O 1
ATOM 1387 N N . GLY A 1 175 ? -14.562 1.178 13.087 1.00 97.75 175 GLY A N 1
ATOM 1388 C CA . GLY A 1 175 ? -15.738 0.412 13.490 1.00 97.75 175 GLY A CA 1
ATOM 1389 C C . GLY A 1 175 ? -15.629 -0.134 14.916 1.00 97.75 175 GLY A C 1
ATOM 1390 O O . GLY A 1 175 ? -16.546 0.040 15.719 1.00 97.75 175 GLY A O 1
ATOM 1391 N N . ILE A 1 176 ? -14.479 -0.713 15.280 1.00 97.06 176 ILE A N 1
ATOM 1392 C CA . ILE A 1 176 ? -14.197 -1.138 16.662 1.00 97.06 176 ILE A CA 1
ATOM 1393 C C . ILE A 1 176 ? -14.285 0.042 17.635 1.00 97.06 176 ILE A C 1
ATOM 1395 O O . ILE A 1 176 ? -14.836 -0.107 18.728 1.00 97.06 176 ILE A O 1
ATOM 1399 N N . THR A 1 177 ? -13.775 1.209 17.246 1.00 97.56 177 THR A N 1
ATOM 1400 C CA . THR A 1 177 ? -13.774 2.403 18.097 1.00 97.56 177 THR A CA 1
ATOM 1401 C C . THR A 1 177 ? -15.200 2.880 18.388 1.00 97.56 177 THR A C 1
ATOM 1403 O O . THR A 1 177 ? -15.550 3.052 19.557 1.00 97.56 177 THR A O 1
ATOM 1406 N N . TYR A 1 178 ? -16.064 2.968 17.368 1.00 98.00 178 TYR A N 1
ATOM 1407 C CA . TYR A 1 178 ? -17.495 3.261 17.545 1.00 98.00 178 TYR A CA 1
ATOM 1408 C C . TYR A 1 178 ? -18.231 2.195 18.363 1.00 98.00 178 TYR A C 1
ATOM 1410 O O . TYR A 1 178 ? -19.107 2.521 19.161 1.00 98.00 178 TYR A O 1
ATOM 1418 N N . MET A 1 179 ? -17.874 0.917 18.206 1.00 96.25 179 MET A N 1
ATOM 1419 C CA . MET A 1 179 ? -18.485 -0.174 18.970 1.00 96.25 179 MET A CA 1
ATOM 1420 C C . MET A 1 179 ? -18.145 -0.090 20.466 1.00 96.25 179 MET A C 1
ATOM 1422 O O . MET A 1 179 ? -18.978 -0.414 21.317 1.00 96.25 179 MET A O 1
ATOM 1426 N N . GLN A 1 180 ? -16.920 0.333 20.788 1.00 95.38 180 GLN A N 1
ATOM 1427 C CA . GLN A 1 180 ? -16.424 0.449 22.160 1.00 95.38 180 GLN A CA 1
ATOM 1428 C C . GLN A 1 180 ? -16.757 1.796 22.815 1.00 95.38 180 GLN A C 1
ATOM 1430 O O . GLN A 1 180 ? -16.829 1.851 24.040 1.00 95.38 180 GLN A O 1
ATOM 1435 N N . GLY A 1 181 ? -16.962 2.858 22.031 1.00 96.19 181 GLY A N 1
ATOM 1436 C CA . GLY A 1 181 ? -17.184 4.213 22.541 1.00 96.19 181 GLY A CA 1
ATOM 1437 C C . GLY A 1 181 ? -15.943 4.827 23.203 1.00 96.19 181 GLY A C 1
ATOM 1438 O O . GLY A 1 181 ? -16.055 5.549 24.191 1.00 96.19 181 GLY A O 1
ATOM 1439 N N . LYS A 1 182 ? -14.736 4.477 22.734 1.00 93.56 182 LYS A N 1
ATOM 1440 C CA . LYS A 1 182 ? -13.476 5.000 23.292 1.00 93.56 182 LYS A CA 1
ATOM 1441 C C . LYS A 1 182 ? -13.037 6.249 22.538 1.00 93.56 182 LYS A C 1
ATOM 1443 O O . LYS A 1 182 ? -12.660 6.153 21.378 1.00 93.56 182 LYS A O 1
ATOM 1448 N N . GLY A 1 183 ? -13.079 7.403 23.204 1.00 92.19 183 GLY A N 1
ATOM 1449 C CA . GLY A 1 183 ? -12.744 8.702 22.597 1.00 92.19 183 GLY A CA 1
ATOM 1450 C C . GLY A 1 183 ? -13.783 9.227 21.599 1.00 92.19 183 GLY A C 1
ATOM 1451 O O . GLY A 1 183 ? -13.581 10.268 20.991 1.00 92.19 183 GLY A O 1
ATOM 1452 N N . ILE A 1 184 ? -14.899 8.520 21.425 1.00 95.88 184 ILE A N 1
ATOM 1453 C CA . ILE A 1 184 ? -16.045 8.932 20.615 1.00 95.88 184 ILE A CA 1
ATOM 1454 C C . ILE A 1 184 ? -17.306 8.296 21.191 1.00 95.88 184 ILE A C 1
ATOM 1456 O O . ILE A 1 184 ? -17.226 7.248 21.834 1.00 95.88 184 ILE A O 1
ATOM 1460 N N . ASP A 1 185 ? -18.466 8.903 20.950 1.00 97.25 185 ASP A N 1
ATOM 1461 C CA . ASP A 1 185 ? -19.739 8.320 21.357 1.00 97.25 185 ASP A CA 1
ATOM 1462 C C . ASP A 1 185 ? -19.948 6.945 20.721 1.00 97.25 185 ASP A C 1
ATOM 1464 O O . ASP A 1 185 ? -19.673 6.713 19.538 1.00 97.25 185 ASP A O 1
ATOM 1468 N N . LYS A 1 186 ? -20.456 6.019 21.535 1.00 97.62 186 LYS A N 1
ATOM 1469 C CA . LYS A 1 186 ? -20.771 4.670 21.082 1.00 97.62 186 LYS A CA 1
ATOM 1470 C C . LYS A 1 186 ? -21.897 4.720 20.049 1.00 97.62 186 LYS A C 1
ATOM 1472 O O . LYS A 1 186 ? -23.007 5.138 20.363 1.00 97.62 186 LYS A O 1
ATOM 1477 N N . ASP A 1 187 ? -21.632 4.205 18.852 1.00 97.56 187 ASP A N 1
ATOM 1478 C CA . ASP A 1 187 ? -22.594 4.142 17.749 1.00 97.56 187 ASP A CA 1
ATOM 1479 C C . ASP A 1 187 ? -22.505 2.773 17.067 1.00 97.56 187 ASP A C 1
ATOM 1481 O O . ASP A 1 187 ? -21.642 2.511 16.228 1.00 97.56 187 ASP A O 1
ATOM 1485 N N . LEU A 1 188 ? -23.400 1.865 17.464 1.00 95.81 188 LEU A N 1
ATOM 1486 C CA . LEU A 1 188 ? -23.404 0.494 16.953 1.00 95.81 188 LEU A CA 1
ATOM 1487 C C . LEU A 1 188 ? -23.789 0.418 15.471 1.00 95.81 188 LEU A C 1
ATOM 1489 O O . LEU A 1 188 ? -23.319 -0.481 14.781 1.00 95.81 188 LEU A O 1
ATOM 1493 N N . ASN A 1 189 ? -24.590 1.365 14.973 1.00 95.56 189 ASN A N 1
ATOM 1494 C CA . ASN A 1 189 ? -25.002 1.381 13.573 1.00 95.56 189 ASN A CA 1
ATOM 1495 C C . ASN A 1 189 ? -23.829 1.790 12.680 1.00 95.56 189 ASN A C 1
ATOM 1497 O O . ASN A 1 189 ? -23.528 1.100 11.706 1.00 95.56 189 ASN A O 1
ATOM 1501 N N . LYS A 1 190 ? -23.114 2.868 13.035 1.00 96.88 190 LYS A N 1
ATOM 1502 C CA . LYS A 1 190 ? -21.887 3.256 12.320 1.00 96.88 190 LYS A CA 1
ATOM 1503 C C . LYS A 1 190 ? -20.823 2.173 12.401 1.00 96.88 190 LYS A C 1
ATOM 1505 O O . LYS A 1 190 ? -20.199 1.866 11.387 1.00 96.88 190 LYS A O 1
ATOM 1510 N N . ALA A 1 191 ? -20.639 1.576 13.579 1.00 97.50 191 ALA A N 1
ATOM 1511 C CA . ALA A 1 191 ? -19.717 0.462 13.748 1.00 97.50 191 ALA A CA 1
ATOM 1512 C C . ALA A 1 191 ? -20.047 -0.690 12.790 1.00 97.50 191 ALA A C 1
ATOM 1514 O O . ALA A 1 191 ? -19.164 -1.164 12.078 1.00 97.50 191 ALA A O 1
ATOM 1515 N N . GLU A 1 192 ? -21.314 -1.107 12.732 1.00 96.19 192 GLU A N 1
ATOM 1516 C CA . GLU A 1 192 ? -21.757 -2.199 11.867 1.00 96.19 192 GLU A CA 1
ATOM 1517 C C . GLU A 1 192 ? -21.520 -1.889 10.382 1.00 96.19 192 GLU A C 1
ATOM 1519 O O . GLU A 1 192 ? -20.979 -2.736 9.672 1.00 96.19 192 GLU A O 1
ATOM 1524 N N . VAL A 1 193 ? -21.838 -0.674 9.918 1.00 97.69 193 VAL A N 1
ATOM 1525 C CA . VAL A 1 193 ? -21.594 -0.247 8.526 1.00 97.69 193 VAL A CA 1
ATOM 1526 C C . VAL A 1 193 ? -20.108 -0.336 8.166 1.00 97.69 193 VAL A C 1
ATOM 1528 O O . VAL A 1 193 ? -19.754 -0.935 7.149 1.00 97.69 193 VAL A O 1
ATOM 1531 N N . LEU A 1 194 ? -19.230 0.205 9.013 1.00 98.31 194 LEU A N 1
ATOM 1532 C CA . LEU A 1 194 ? -17.782 0.200 8.782 1.00 98.31 194 LEU A CA 1
ATOM 1533 C C . LEU A 1 194 ? -17.203 -1.221 8.786 1.00 98.31 194 LEU A C 1
ATOM 1535 O O . LEU A 1 194 ? -16.412 -1.577 7.913 1.00 98.31 194 LEU A O 1
ATOM 1539 N N . ILE A 1 195 ? -17.629 -2.061 9.734 1.00 98.19 195 ILE A N 1
ATOM 1540 C CA . ILE A 1 195 ? -17.171 -3.452 9.839 1.00 98.19 195 ILE A CA 1
ATOM 1541 C C . ILE A 1 195 ? -17.668 -4.270 8.638 1.00 98.19 195 ILE A C 1
ATOM 1543 O O . ILE A 1 195 ? -16.903 -5.061 8.086 1.00 98.19 195 ILE A O 1
ATOM 1547 N N . ARG A 1 196 ? -18.913 -4.073 8.181 1.00 97.62 196 ARG A N 1
ATOM 1548 C CA . ARG A 1 196 ? -19.427 -4.721 6.960 1.00 97.62 196 ARG A CA 1
ATOM 1549 C C . ARG A 1 196 ? -18.621 -4.311 5.732 1.00 97.62 196 ARG A C 1
ATOM 1551 O O . ARG A 1 196 ? -18.173 -5.195 5.006 1.00 97.62 196 ARG A O 1
ATOM 1558 N N . ARG A 1 197 ? -18.332 -3.017 5.563 1.00 98.12 197 ARG A N 1
ATOM 1559 C CA . ARG A 1 197 ? -17.479 -2.531 4.469 1.00 98.12 197 ARG A CA 1
ATOM 1560 C C . ARG A 1 197 ? -16.078 -3.151 4.515 1.00 98.12 197 ARG A C 1
ATOM 1562 O O . ARG A 1 197 ? -15.605 -3.664 3.506 1.00 98.12 197 ARG A O 1
ATOM 1569 N N . ALA A 1 198 ? -15.444 -3.204 5.688 1.00 98.25 198 ALA A N 1
ATOM 1570 C CA . ALA A 1 198 ? -14.148 -3.867 5.854 1.00 98.25 198 ALA A CA 1
ATOM 1571 C C . ALA A 1 198 ? -14.207 -5.367 5.499 1.00 98.25 198 ALA A C 1
ATOM 1573 O O . ALA A 1 198 ? -13.277 -5.904 4.896 1.00 98.25 198 ALA A O 1
ATOM 1574 N N . ALA A 1 199 ? -15.295 -6.057 5.855 1.00 97.75 199 ALA A N 1
ATOM 1575 C CA . ALA A 1 199 ? -15.506 -7.466 5.527 1.00 97.75 199 ALA A CA 1
ATOM 1576 C C . ALA A 1 199 ? -15.695 -7.696 4.017 1.00 97.75 199 ALA A C 1
ATOM 1578 O O . ALA A 1 199 ? -15.116 -8.640 3.472 1.00 97.75 199 ALA A O 1
ATOM 1579 N N . GLU A 1 200 ? -16.463 -6.840 3.340 1.00 97.75 200 GLU A N 1
ATOM 1580 C CA . GLU A 1 200 ? -16.641 -6.857 1.880 1.00 97.75 200 GLU A CA 1
ATOM 1581 C C . GLU A 1 200 ? -15.306 -6.690 1.152 1.00 97.75 200 GLU A C 1
ATOM 1583 O O . GLU A 1 200 ? -15.014 -7.433 0.217 1.00 97.75 200 GLU A O 1
ATOM 1588 N N . LEU A 1 201 ? -14.457 -5.789 1.652 1.00 96.88 201 LEU A N 1
ATOM 1589 C CA . LEU A 1 201 ? -13.109 -5.545 1.136 1.00 96.88 201 LEU A CA 1
ATOM 1590 C C . LEU A 1 201 ? -12.080 -6.608 1.565 1.00 96.88 201 LEU A C 1
ATOM 1592 O O . LEU A 1 201 ? -10.908 -6.523 1.211 1.00 96.88 201 LEU A O 1
ATOM 1596 N N . GLY A 1 202 ? -12.507 -7.646 2.293 1.00 94.25 202 GLY A N 1
ATOM 1597 C CA . GLY A 1 202 ? -11.704 -8.844 2.533 1.00 94.25 202 GLY A CA 1
ATOM 1598 C C . GLY A 1 202 ? -11.182 -9.038 3.956 1.00 94.25 202 GLY A C 1
ATOM 1599 O O . GLY A 1 202 ? -10.570 -10.078 4.207 1.00 94.25 202 GLY A O 1
ATOM 1600 N N . SER A 1 203 ? -11.463 -8.136 4.906 1.00 96.75 203 SER A N 1
ATOM 1601 C CA . SER A 1 203 ? -11.035 -8.299 6.305 1.00 96.75 203 SER A CA 1
ATOM 1602 C C . SER A 1 203 ? -11.606 -9.572 6.925 1.00 96.75 203 SER A C 1
ATOM 1604 O O . SER A 1 203 ? -12.815 -9.703 7.129 1.00 96.75 203 SER A O 1
ATOM 1606 N N . GLN A 1 204 ? -10.730 -10.512 7.283 1.00 95.38 204 GLN A N 1
ATOM 1607 C CA . GLN A 1 204 ? -11.138 -11.725 7.996 1.00 95.38 204 GLN A CA 1
ATOM 1608 C C . GLN A 1 204 ? -11.576 -11.412 9.427 1.00 95.38 204 GLN A C 1
ATOM 1610 O O . GLN A 1 204 ? -12.579 -11.946 9.889 1.00 95.38 204 GLN A O 1
ATOM 1615 N N . GLN A 1 205 ? -10.896 -10.474 10.089 1.00 95.25 205 GLN A N 1
ATOM 1616 C CA . GLN A 1 205 ? -11.254 -10.028 11.436 1.00 95.25 205 GLN A CA 1
ATOM 1617 C C . GLN A 1 205 ? -12.667 -9.433 11.468 1.00 95.25 205 GLN A C 1
ATOM 1619 O O . GLN A 1 205 ? -13.459 -9.765 12.349 1.00 95.25 205 GLN A O 1
ATOM 1624 N N . ALA A 1 206 ? -13.018 -8.614 10.471 1.00 96.44 206 ALA A N 1
ATOM 1625 C CA . ALA A 1 206 ? -14.360 -8.057 10.355 1.00 96.44 206 ALA A CA 1
ATOM 1626 C C . ALA A 1 206 ? -15.416 -9.143 10.087 1.00 96.44 206 ALA A C 1
ATOM 1628 O O . ALA A 1 206 ? -16.459 -9.165 10.741 1.00 96.44 206 ALA A O 1
ATOM 1629 N N . LYS A 1 207 ? -15.130 -10.093 9.181 1.00 95.94 207 LYS A N 1
ATOM 1630 C CA . LYS A 1 207 ? -16.014 -11.242 8.902 1.00 95.94 207 LYS A CA 1
ATOM 1631 C C . LYS A 1 207 ? -16.263 -12.088 10.149 1.00 95.94 207 LYS A C 1
ATOM 1633 O O . LYS A 1 207 ? -17.393 -12.498 10.402 1.00 95.94 207 LYS A O 1
ATOM 1638 N N . GLU A 1 208 ? -15.221 -12.368 10.922 1.00 94.81 208 GLU A N 1
ATOM 1639 C CA . GLU A 1 208 ? -15.323 -13.123 12.172 1.00 94.81 208 GLU A CA 1
ATOM 1640 C C . GLU A 1 208 ? -16.112 -12.369 13.240 1.00 94.81 208 GLU A C 1
ATOM 1642 O O . GLU A 1 208 ? -16.911 -12.974 13.956 1.00 94.81 208 GLU A O 1
ATOM 1647 N N . LEU A 1 209 ? -15.916 -11.055 13.340 1.00 93.94 209 LEU A N 1
ATOM 1648 C CA . LEU A 1 209 ? -16.636 -10.219 14.290 1.00 93.94 209 LEU A CA 1
ATOM 1649 C C . LEU A 1 209 ? -18.140 -10.196 13.996 1.00 93.94 209 LEU A C 1
ATOM 1651 O O . LEU A 1 209 ? -18.931 -10.410 14.911 1.00 93.94 209 LEU A O 1
ATOM 1655 N N . LEU A 1 210 ? -18.537 -10.024 12.732 1.00 92.81 210 LEU A N 1
ATOM 1656 C CA . LEU A 1 210 ? -19.952 -10.026 12.335 1.00 92.81 210 LEU A CA 1
ATOM 1657 C C . LEU A 1 210 ? -20.642 -11.353 12.668 1.00 92.81 210 LEU A C 1
ATOM 1659 O O . LEU A 1 210 ? -21.732 -11.347 13.232 1.00 92.81 210 LEU A O 1
ATOM 1663 N N . LYS A 1 211 ? -19.970 -12.492 12.446 1.00 91.50 211 LYS A N 1
ATOM 1664 C CA . LYS A 1 211 ? -20.504 -13.814 12.826 1.00 91.50 211 LYS A CA 1
ATOM 1665 C C . LYS A 1 211 ? -20.804 -13.926 14.327 1.00 91.50 211 LYS A C 1
ATOM 1667 O O . LYS A 1 211 ? -21.777 -14.571 14.712 1.00 91.50 211 LYS A O 1
ATOM 1672 N N . LYS A 1 212 ? -19.977 -13.320 15.186 1.00 85.94 212 LYS A N 1
ATOM 1673 C CA . LYS A 1 212 ? -20.186 -13.322 16.647 1.00 85.94 212 LYS A CA 1
ATOM 1674 C C . LYS A 1 212 ? -21.350 -12.421 17.067 1.00 85.94 212 LYS A C 1
ATOM 1676 O O . LYS A 1 212 ? -22.062 -12.744 18.014 1.00 85.94 212 LYS A O 1
ATOM 1681 N N . VAL A 1 213 ? -21.552 -11.306 16.369 1.00 78.25 213 VAL A N 1
ATOM 1682 C CA . VAL A 1 213 ? -22.662 -10.380 16.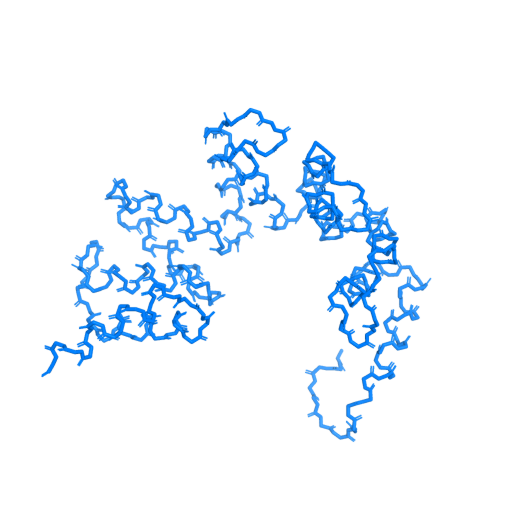642 1.00 78.25 213 VAL A CA 1
ATOM 1683 C C . VAL A 1 213 ? -23.998 -10.977 16.191 1.00 78.25 213 VAL A C 1
ATOM 1685 O O . VAL A 1 213 ? -24.976 -10.893 16.926 1.00 78.25 213 VAL A O 1
ATOM 1688 N N . ASP A 1 214 ? -24.036 -11.653 15.041 1.00 73.31 214 ASP A N 1
ATOM 1689 C CA . ASP A 1 214 ? -25.265 -12.273 14.524 1.00 73.31 214 ASP A CA 1
ATOM 1690 C C . ASP A 1 214 ? -25.714 -13.497 15.345 1.00 73.31 214 ASP A C 1
ATOM 1692 O O . ASP A 1 214 ? -26.899 -13.800 15.403 1.00 73.31 214 ASP A O 1
ATOM 1696 N N . THR A 1 215 ? -24.789 -14.189 16.018 1.00 67.31 215 THR A N 1
ATOM 1697 C CA . THR A 1 215 ? -25.096 -15.353 16.879 1.00 67.31 215 THR A CA 1
ATOM 1698 C C . THR A 1 215 ? -25.505 -14.986 18.309 1.00 67.31 215 THR A C 1
ATOM 1700 O O . THR A 1 215 ? -25.846 -15.873 19.086 1.00 67.31 215 THR A O 1
ATOM 1703 N N . SER A 1 216 ? -25.464 -13.700 18.671 1.00 59.25 216 SER A N 1
ATOM 1704 C CA . SER A 1 216 ? -25.815 -13.192 20.007 1.00 59.25 216 SER A CA 1
ATOM 1705 C C . SER A 1 216 ? -27.112 -12.365 20.045 1.00 59.25 216 SER A C 1
ATOM 1707 O O . SER A 1 216 ? -27.443 -11.816 21.097 1.00 59.25 216 SER A O 1
ATOM 1709 N N . ARG A 1 217 ? -27.844 -12.295 18.923 1.00 53.84 217 ARG A N 1
ATOM 1710 C CA . ARG A 1 217 ? -29.208 -11.747 18.810 1.00 53.84 217 ARG A CA 1
ATOM 1711 C C . ARG A 1 217 ? -30.235 -12.876 18.813 1.00 53.84 217 ARG A C 1
ATOM 1713 O O . ARG A 1 217 ? -31.332 -12.634 19.359 1.00 53.84 217 ARG A O 1
#

Foldseek 3Di:
DPPDDDDDDPPVVVVLVVLVVCLVVQDLVSLQVNLVCQCVVPVHDNDQLSSLVSLVSSVVVLQLVSLQVNLVCLCVVRNHRNANVSSLVSLVSSVVSPDLCSLQVNLVCQCVVRNHDRDNVSSVVSLVVSVVSLNLVSLLVVLVVCVVVLVNVSSLVSLVSSVVVLNLSSLQVNLVCLCVQRVHDNDNVSSLVSLVSSVVVPDPVSVVVVVVVVVVD

Radius of gyration: 20.52 Å; Cα contacts (8 Å, |Δi|>4): 348; chains: 1; bounding box: 49×28×54 Å